Protein AF-A0A812YKU4-F1 (afdb_monomer)

pLDDT: mean 73.48, std 18.68, range [23.58, 95.56]

Mean predicted aligned error: 16.01 Å

Organism: Symbiodinium pilosum (NCBI:txid2952)

Solvent-accessible surface area (backbone atoms only — not comparable to full-atom values): 17571 Å² total; per-residue (Å²): 114,52,77,46,74,59,88,98,38,48,36,28,37,35,60,78,61,94,93,56,56,68,71,60,54,51,52,54,52,50,53,57,43,63,77,76,41,62,75,75,70,59,50,52,75,41,84,40,96,69,83,48,58,39,100,83,72,45,75,30,75,84,71,53,84,78,87,77,89,81,80,89,66,54,78,69,42,44,52,41,24,53,52,39,34,49,45,52,25,60,65,63,72,48,65,66,93,81,54,56,49,77,44,44,40,56,62,70,70,49,46,71,69,45,48,53,51,39,50,55,53,42,36,74,75,34,74,54,39,55,57,63,52,74,68,51,45,70,77,30,38,16,20,52,52,39,17,59,62,46,70,47,95,60,83,60,81,78,86,69,87,74,84,90,68,81,85,75,82,73,50,73,69,54,49,53,52,49,51,56,45,67,79,37,73,87,65,63,89,84,66,80,86,82,87,81,91,83,85,81,91,78,62,64,69,58,51,51,52,50,50,54,49,51,47,53,74,73,41,61,90,78,58,97,49,74,70,59,52,56,49,52,52,51,52,57,46,73,73,31,72,79,63,45,76,41,53,57,81,53,98,90,52,90,47,83,50,74,71,80,82,87,77,84,76,95,74,88,82,84,89,81,90,81,87,134

Foldseek 3Di:
DDWDDDPLAIAAEDEDDPPDDPVRVVVVLQVVCVVPHDPLNDHHYDYDHDFPADPVRHGDPVPDDDDDDDDDDDPQLVVQLVQLLVLLCVLLVHDPVRDDLADFSVSSVDDPVSLVVSLVSCVVPQVLSQPPDSVLCVVQRGSSSVSVVSPDDDDHDDDDDDPLDPDDDDDPVRVVVVVVCVVPPLDCPPPDDDDDDDDDDDDPVVVVVVVVVVCCVPCVSPDPDPVVVVVVVVVNCVSDPVSVVQWDDDPPGGDGHGDDDDDDDDDDDDDDDDDD

Nearest PDB structures (foldseek):
  8a7z-assembly1_A  TM=8.572E-01  e=1.654E-03  Streptomyces virginiae
  4ca3-assembly1_A  TM=8.631E-01  e=3.374E-03  Streptomyces virginiae
  8aig-assembly1_A  TM=7.886E-01  e=2.863E-02  Streptomyces virginiae
  6kfu-assembly1_A  TM=6.345E-01  e=8.849E-02  Bacillus subtilis
  2l22-assembly1_A  TM=3.715E-01  e=4.339E-02  Pseudomonas fluorescens

Structure (mmCIF, N/CA/C/O backbone):
data_AF-A0A812YKU4-F1
#
_entry.id   AF-A0A812YKU4-F1
#
loop_
_atom_site.group_PDB
_atom_site.id
_atom_site.type_symbol
_atom_site.label_atom_id
_atom_site.label_alt_id
_atom_site.label_comp_id
_atom_site.label_asym_id
_atom_site.label_entity_id
_atom_site.label_seq_id
_atom_site.pdbx_PDB_ins_code
_atom_site.Cartn_x
_atom_site.Cartn_y
_atom_site.Cartn_z
_atom_site.occupancy
_atom_site.B_iso_or_equiv
_atom_site.auth_seq_id
_atom_site.auth_comp_id
_atom_site.auth_asym_id
_atom_site.auth_atom_id
_atom_site.pdbx_PDB_model_num
ATOM 1 N N . ALA A 1 1 ? 4.512 6.369 -34.046 1.00 76.62 1 ALA A N 1
ATOM 2 C CA . ALA A 1 1 ? 4.529 5.658 -32.754 1.00 76.62 1 ALA A CA 1
ATOM 3 C C . ALA A 1 1 ? 3.558 4.484 -32.809 1.00 76.62 1 ALA A C 1
ATOM 5 O O . ALA A 1 1 ? 2.562 4.571 -33.522 1.00 76.62 1 ALA A O 1
ATOM 6 N N . VAL A 1 2 ? 3.850 3.396 -32.101 1.00 82.81 2 VAL A N 1
ATOM 7 C CA . VAL A 1 2 ? 2.999 2.201 -31.981 1.00 82.81 2 VAL A CA 1
ATOM 8 C C . VAL A 1 2 ? 2.952 1.820 -30.507 1.00 82.81 2 VAL A C 1
ATOM 10 O O . VAL A 1 2 ? 4.003 1.708 -29.898 1.00 82.81 2 VAL A O 1
ATOM 13 N N . ALA A 1 3 ? 1.766 1.605 -29.940 1.00 82.44 3 ALA A N 1
ATOM 14 C CA . ALA A 1 3 ? 1.626 1.066 -28.587 1.00 82.44 3 ALA A CA 1
ATOM 15 C C . ALA A 1 3 ? 1.235 -0.416 -28.647 1.00 82.44 3 ALA A C 1
ATOM 17 O O . ALA A 1 3 ? 0.386 -0.798 -29.459 1.00 82.44 3 ALA A O 1
ATOM 18 N N . LEU A 1 4 ? 1.857 -1.241 -27.809 1.00 83.38 4 LEU A N 1
ATOM 19 C CA . LEU A 1 4 ? 1.562 -2.662 -27.655 1.00 83.38 4 LEU A CA 1
ATOM 20 C C . LEU A 1 4 ? 1.415 -3.013 -26.181 1.00 83.38 4 LEU A C 1
ATOM 22 O O . LEU A 1 4 ? 2.068 -2.424 -25.327 1.00 83.38 4 LEU A O 1
ATOM 26 N N . VAL A 1 5 ? 0.575 -4.004 -25.903 1.00 79.81 5 VAL A N 1
ATOM 27 C CA . VAL A 1 5 ? 0.465 -4.598 -24.572 1.00 79.81 5 VAL A CA 1
ATOM 28 C C . VAL A 1 5 ? 1.321 -5.861 -24.542 1.00 79.81 5 VAL A C 1
ATOM 30 O O . VAL A 1 5 ? 1.177 -6.721 -25.414 1.00 79.81 5 VAL A O 1
ATOM 33 N N . HIS A 1 6 ? 2.221 -5.960 -23.566 1.00 73.56 6 HIS A N 1
ATOM 34 C CA . HIS A 1 6 ? 3.053 -7.138 -23.329 1.00 73.56 6 HIS A CA 1
ATOM 35 C C . HIS A 1 6 ? 2.885 -7.584 -21.872 1.00 73.56 6 HIS A C 1
ATOM 37 O O . HIS A 1 6 ? 3.386 -6.932 -20.954 1.00 73.56 6 HIS A O 1
ATOM 43 N N . GLY A 1 7 ? 2.128 -8.665 -21.650 1.00 73.38 7 GLY A N 1
ATOM 44 C CA . GLY A 1 7 ? 1.639 -9.017 -20.312 1.00 73.38 7 GLY A CA 1
ATOM 45 C C . GLY A 1 7 ? 0.756 -7.898 -19.748 1.00 73.38 7 GLY A C 1
ATOM 46 O O . GLY A 1 7 ? -0.139 -7.421 -20.439 1.00 73.38 7 GLY A O 1
ATOM 47 N N . ASP A 1 8 ? 1.072 -7.424 -18.542 1.00 69.25 8 ASP A N 1
ATOM 48 C CA . ASP A 1 8 ? 0.362 -6.320 -17.871 1.00 69.25 8 ASP A CA 1
ATOM 49 C C . ASP A 1 8 ? 1.012 -4.944 -18.125 1.00 69.25 8 ASP A C 1
ATOM 51 O O . ASP A 1 8 ? 0.828 -4.002 -17.354 1.00 69.25 8 ASP A O 1
ATOM 55 N N . ARG A 1 9 ? 1.830 -4.817 -19.178 1.00 72.81 9 ARG A N 1
ATOM 56 C CA . ARG A 1 9 ? 2.591 -3.595 -19.478 1.00 72.81 9 ARG A CA 1
ATOM 57 C C . ARG A 1 9 ? 2.136 -2.977 -20.785 1.00 72.81 9 ARG A C 1
ATOM 59 O O . ARG A 1 9 ? 1.953 -3.680 -21.777 1.00 72.81 9 ARG A O 1
ATOM 66 N N . LEU A 1 10 ? 2.034 -1.653 -20.799 1.00 82.81 10 LEU A N 1
ATOM 67 C CA . LEU A 1 10 ? 1.852 -0.875 -22.016 1.00 82.81 10 LEU A CA 1
ATOM 68 C C . LEU A 1 10 ? 3.225 -0.394 -22.496 1.00 82.81 10 LEU A C 1
ATOM 70 O O . LEU A 1 10 ? 3.894 0.345 -21.786 1.00 82.81 10 LEU A O 1
ATOM 74 N N . ILE A 1 11 ? 3.645 -0.804 -23.690 1.00 86.19 11 ILE A N 1
ATOM 75 C CA . ILE A 1 11 ? 4.923 -0.414 -24.296 1.00 86.19 11 ILE A CA 1
ATOM 76 C C . ILE A 1 11 ? 4.640 0.507 -25.478 1.00 86.19 11 ILE A C 1
ATOM 78 O O . ILE A 1 11 ? 3.885 0.161 -26.389 1.00 86.19 11 ILE A O 1
ATOM 82 N N . GLY A 1 12 ? 5.239 1.693 -25.463 1.00 88.56 12 GLY A N 1
ATOM 83 C CA . GLY A 1 12 ? 5.088 2.732 -26.470 1.00 88.56 12 GLY A CA 1
ATOM 84 C C . GLY A 1 12 ? 6.351 2.854 -27.307 1.00 88.56 12 GLY A C 1
ATOM 85 O O . GLY A 1 12 ? 7.343 3.429 -26.880 1.00 88.56 12 GLY A O 1
ATOM 86 N N . TYR A 1 13 ? 6.305 2.357 -28.533 1.00 88.31 13 TYR A N 1
ATOM 87 C CA . TYR A 1 13 ? 7.394 2.492 -29.487 1.00 88.31 13 TYR A CA 1
ATOM 88 C C . TYR A 1 13 ? 7.301 3.836 -30.203 1.00 88.31 13 TYR A C 1
ATOM 90 O O . TYR A 1 13 ? 6.237 4.210 -30.718 1.00 88.31 13 TYR A O 1
ATOM 98 N N . PHE A 1 14 ? 8.417 4.546 -30.310 1.00 88.81 14 PHE A N 1
ATOM 99 C CA . PHE A 1 14 ? 8.506 5.801 -31.053 1.00 88.81 14 PHE A CA 1
ATOM 100 C C . PHE A 1 14 ? 9.808 5.870 -31.858 1.00 88.81 14 PHE A C 1
ATOM 102 O O . PHE A 1 14 ? 10.748 5.131 -31.598 1.00 88.81 14 PHE A O 1
ATOM 109 N N . SER A 1 15 ? 9.843 6.746 -32.858 1.00 87.44 15 SER A N 1
ATOM 110 C CA . SER A 1 15 ? 11.030 7.044 -33.664 1.00 87.44 15 SER A CA 1
ATOM 111 C C . SER A 1 15 ? 11.202 8.556 -33.716 1.00 87.44 15 SER A C 1
ATOM 113 O O . SER A 1 15 ? 10.196 9.275 -33.721 1.00 87.44 15 SER A O 1
ATOM 115 N N . THR A 1 16 ? 12.435 9.044 -33.780 1.00 84.56 16 THR A N 1
ATOM 116 C CA . THR A 1 16 ? 12.705 10.478 -33.929 1.00 84.56 16 THR A CA 1
ATOM 117 C C . THR A 1 16 ? 12.534 10.943 -35.376 1.00 84.56 16 THR A C 1
ATOM 119 O O . THR A 1 16 ? 12.668 10.173 -36.330 1.00 84.56 16 THR A O 1
ATOM 122 N N . LEU A 1 17 ? 12.182 12.219 -35.545 1.00 77.81 17 LEU A N 1
ATOM 123 C CA . LEU A 1 17 ? 12.345 12.916 -36.822 1.00 77.81 17 LEU A CA 1
ATOM 124 C C . LEU A 1 17 ? 13.809 13.372 -36.933 1.00 77.81 17 LEU A C 1
ATOM 126 O O . LEU A 1 17 ? 14.466 13.579 -35.912 1.00 77.81 17 LEU A O 1
ATOM 130 N N . GLN A 1 18 ? 14.328 13.514 -38.156 1.00 71.50 18 GLN A N 1
ATOM 131 C CA . GLN A 1 18 ? 15.721 13.922 -38.372 1.00 71.50 18 GLN A CA 1
ATOM 132 C C . GLN A 1 18 ? 16.043 15.231 -37.632 1.00 71.50 18 GLN A C 1
ATOM 134 O O . GLN A 1 18 ? 15.314 16.212 -37.766 1.00 71.50 18 GLN A O 1
ATOM 139 N N . GLY A 1 19 ? 17.146 15.232 -36.875 1.00 68.00 19 GLY A N 1
ATOM 140 C CA . GLY A 1 19 ? 17.646 16.401 -36.145 1.00 68.00 19 GLY A CA 1
ATOM 141 C C . GLY A 1 19 ? 17.193 16.524 -34.686 1.00 68.00 19 GLY A C 1
ATOM 142 O O . GLY A 1 19 ? 17.590 17.486 -34.039 1.00 68.00 19 GLY A O 1
ATOM 143 N N . VAL A 1 20 ? 16.401 15.582 -34.157 1.00 75.06 20 VAL A N 1
ATOM 144 C CA . VAL A 1 20 ? 16.023 15.551 -32.731 1.00 75.06 20 VAL A CA 1
ATOM 145 C C . VAL A 1 20 ? 16.847 14.500 -31.990 1.00 75.06 20 VAL A C 1
ATOM 147 O O . VAL A 1 20 ? 16.828 13.322 -32.357 1.00 75.06 20 VAL A O 1
ATOM 150 N N . GLU A 1 21 ? 17.536 14.929 -30.934 1.00 79.25 21 GLU A N 1
ATOM 151 C CA . GLU A 1 21 ? 18.259 14.052 -30.010 1.00 79.25 21 GLU A CA 1
ATOM 152 C C . GLU A 1 21 ? 17.294 13.112 -29.269 1.00 79.25 21 GLU A C 1
ATOM 154 O O . GLU A 1 21 ? 16.181 13.490 -28.893 1.00 79.25 21 GLU A O 1
ATOM 159 N N . GLU A 1 22 ? 17.724 11.871 -29.025 1.00 75.81 22 GLU A N 1
ATOM 160 C CA . GLU A 1 22 ? 16.873 10.832 -28.427 1.00 75.81 22 GLU A CA 1
ATOM 161 C C . GLU A 1 22 ? 16.308 11.258 -27.062 1.00 75.81 22 GLU A C 1
ATOM 163 O O . GLU A 1 22 ? 15.115 11.087 -26.804 1.00 75.81 22 GLU A O 1
ATOM 168 N N . GLY A 1 23 ? 17.137 11.882 -26.218 1.00 74.50 23 GLY A N 1
ATOM 169 C CA . GLY A 1 23 ? 16.728 12.339 -24.888 1.00 74.50 23 GLY A CA 1
ATOM 170 C C . GLY A 1 23 ? 15.621 13.398 -24.919 1.00 74.50 23 GLY A C 1
ATOM 171 O O . GLY A 1 23 ? 14.685 13.340 -24.120 1.00 74.50 23 GLY A O 1
ATOM 172 N N . GLU A 1 24 ? 15.676 14.328 -25.876 1.00 80.25 24 GLU A N 1
ATOM 173 C CA . GLU A 1 24 ? 14.660 15.373 -26.025 1.00 80.25 24 GLU A CA 1
ATOM 174 C C . GLU A 1 24 ? 13.330 14.786 -26.520 1.00 80.25 24 GLU A C 1
ATOM 176 O O . GLU A 1 24 ? 12.257 15.118 -26.010 1.00 80.25 24 GLU A O 1
ATOM 181 N N . ALA A 1 25 ? 13.391 13.844 -27.464 1.00 82.44 25 ALA A N 1
ATOM 182 C CA . ALA A 1 25 ? 12.205 13.167 -27.973 1.00 82.44 25 ALA A CA 1
ATOM 183 C C . ALA A 1 25 ? 11.485 12.340 -26.895 1.00 82.44 25 ALA A C 1
ATOM 185 O O . ALA A 1 25 ? 10.250 12.349 -26.844 1.00 82.44 25 ALA A O 1
ATOM 186 N N . VAL A 1 26 ? 12.232 11.653 -26.020 1.00 81.62 26 VAL A N 1
ATOM 187 C CA . VAL A 1 26 ? 11.662 10.914 -24.880 1.00 81.62 26 VAL A CA 1
ATOM 188 C C . VAL A 1 26 ? 10.923 11.866 -23.944 1.00 81.62 26 VAL A C 1
ATOM 190 O O . VAL A 1 26 ? 9.753 11.625 -23.640 1.00 81.62 26 VAL A O 1
ATOM 193 N N . ALA A 1 27 ? 11.566 12.963 -23.530 1.00 80.06 27 ALA A N 1
ATOM 194 C CA . ALA A 1 27 ? 10.968 13.940 -22.622 1.00 80.06 27 ALA A CA 1
ATOM 195 C C . ALA A 1 27 ? 9.660 14.514 -23.193 1.00 80.06 27 ALA A C 1
ATOM 197 O O . ALA A 1 27 ? 8.623 14.491 -22.528 1.00 80.06 27 ALA A O 1
ATOM 198 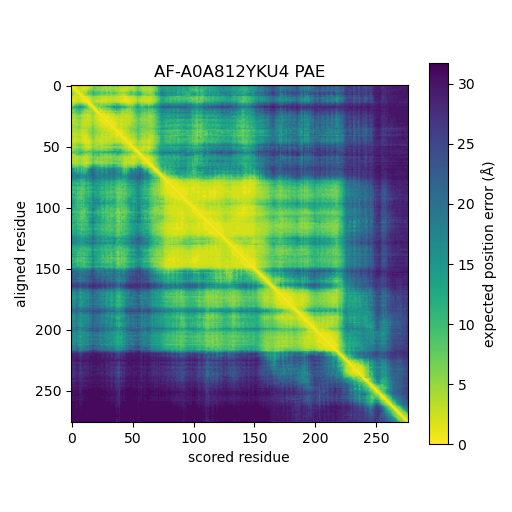N N . GLN A 1 28 ? 9.662 14.905 -24.472 1.00 84.69 28 GLN A N 1
ATOM 199 C CA . GLN A 1 28 ? 8.460 15.397 -25.149 1.00 84.69 28 GLN A CA 1
ATOM 200 C C . GLN A 1 28 ? 7.337 14.346 -25.230 1.00 84.69 28 GLN A C 1
ATOM 202 O O . GLN A 1 28 ? 6.156 14.692 -25.115 1.00 84.69 28 GLN A O 1
ATOM 207 N N . CYS A 1 29 ? 7.667 13.067 -25.451 1.00 84.88 29 CYS A N 1
ATOM 208 C CA . CYS A 1 29 ? 6.675 11.989 -25.462 1.00 84.88 29 CYS A CA 1
ATOM 209 C C . CYS A 1 29 ? 6.058 11.779 -24.076 1.00 84.88 29 CYS A C 1
ATOM 211 O O . CYS A 1 29 ? 4.837 11.621 -23.976 1.00 84.88 29 CYS A O 1
ATOM 213 N N . ILE A 1 30 ? 6.877 11.810 -23.021 1.00 82.94 30 ILE A N 1
ATOM 214 C CA . ILE A 1 30 ? 6.414 11.712 -21.634 1.00 82.94 30 ILE A CA 1
ATOM 215 C C . ILE A 1 30 ? 5.462 12.868 -21.334 1.00 82.94 30 ILE A C 1
ATOM 217 O O . ILE A 1 30 ? 4.316 12.618 -20.967 1.00 82.94 30 ILE A O 1
ATOM 221 N N . ASP A 1 31 ? 5.870 14.112 -21.574 1.00 84.38 31 ASP A N 1
ATOM 222 C CA . ASP A 1 31 ? 5.051 15.286 -21.259 1.00 84.38 31 ASP A CA 1
ATOM 223 C C . ASP A 1 31 ? 3.702 15.267 -21.983 1.00 84.38 31 ASP A C 1
ATOM 225 O O . ASP A 1 31 ? 2.649 15.454 -21.368 1.00 84.38 31 ASP A O 1
ATOM 229 N N . LYS A 1 32 ? 3.698 14.945 -23.283 1.00 87.19 32 LYS A N 1
ATOM 230 C CA . LYS A 1 32 ? 2.455 14.838 -24.064 1.00 87.19 32 LYS A CA 1
ATOM 231 C C . LYS A 1 32 ? 1.540 13.719 -23.571 1.00 87.19 32 LYS A C 1
ATOM 233 O O . LYS A 1 32 ? 0.320 13.877 -23.639 1.00 87.19 32 LYS A O 1
ATOM 238 N N . THR A 1 33 ? 2.110 12.608 -23.107 1.00 86.44 33 THR A N 1
ATOM 239 C CA . THR A 1 33 ? 1.358 1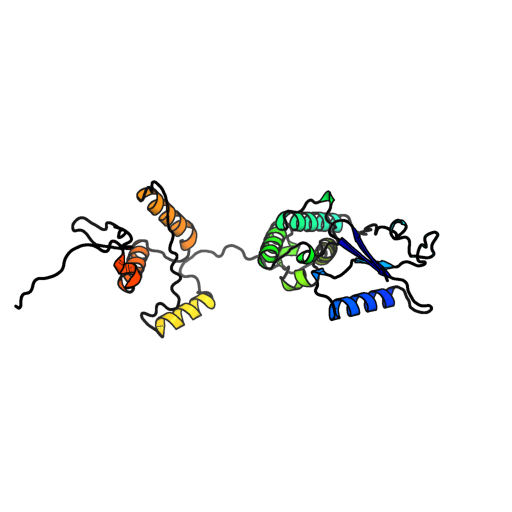1.489 -22.524 1.00 86.44 33 THR A CA 1
ATOM 240 C C . THR A 1 33 ? 0.740 11.922 -21.198 1.00 86.44 33 THR A C 1
ATOM 242 O O . THR A 1 33 ? -0.467 11.784 -21.018 1.00 86.44 33 THR A O 1
ATOM 245 N N . ARG A 1 34 ? 1.528 12.537 -20.309 1.00 85.31 34 ARG A N 1
ATOM 246 C CA . ARG A 1 34 ? 1.079 12.996 -18.986 1.00 85.31 34 ARG A CA 1
ATOM 247 C C . ARG A 1 34 ? -0.037 14.038 -19.054 1.00 85.31 34 ARG A C 1
ATOM 249 O O . ARG A 1 34 ? -0.933 14.018 -18.221 1.00 85.31 34 ARG A O 1
ATOM 256 N N . GLN A 1 35 ? -0.010 14.917 -20.055 1.00 88.25 35 GLN A N 1
ATOM 257 C CA . GLN A 1 35 ? -1.030 15.957 -20.241 1.00 88.25 35 GLN A CA 1
ATOM 258 C C . GLN A 1 35 ? -2.381 15.429 -20.740 1.00 88.25 35 GLN A C 1
ATOM 260 O O . GLN A 1 35 ? -3.399 16.092 -20.559 1.00 88.25 35 GLN A O 1
ATOM 265 N N . ARG A 1 36 ? -2.402 14.282 -21.429 1.00 88.50 36 ARG A N 1
ATOM 266 C CA . ARG A 1 36 ? -3.594 13.798 -22.149 1.00 88.50 36 ARG A CA 1
ATOM 267 C C . ARG A 1 36 ? -4.146 12.488 -21.622 1.00 88.50 36 ARG A C 1
ATOM 269 O O . ARG A 1 36 ? -5.300 12.174 -21.903 1.00 88.50 36 ARG A O 1
ATOM 276 N N . LEU A 1 37 ? -3.325 11.711 -20.926 1.00 85.94 37 LEU A N 1
ATOM 277 C CA . LEU A 1 37 ? -3.662 10.360 -20.521 1.00 85.94 37 LEU A CA 1
ATOM 278 C C . LEU A 1 37 ? -3.565 10.211 -19.003 1.00 85.94 37 LEU A C 1
ATOM 280 O O . LEU A 1 37 ? -2.601 10.686 -18.392 1.00 85.94 37 LEU A O 1
ATOM 284 N N . PRO A 1 38 ? -4.533 9.513 -18.385 1.00 81.62 38 PRO A N 1
ATOM 285 C CA . PRO A 1 38 ? -4.428 9.148 -16.985 1.00 81.62 38 PRO A CA 1
ATOM 286 C C . PRO A 1 38 ? -3.233 8.211 -16.773 1.00 81.62 38 PRO A C 1
ATOM 288 O O . PRO A 1 38 ? -2.821 7.488 -17.680 1.00 81.62 38 PRO A O 1
ATOM 291 N N . ARG A 1 39 ? -2.695 8.206 -15.552 1.00 78.19 39 ARG A N 1
ATOM 292 C CA . ARG A 1 39 ? -1.444 7.515 -15.194 1.00 78.19 39 ARG A CA 1
ATOM 293 C C . ARG A 1 39 ? -1.395 6.042 -15.604 1.00 78.19 39 ARG A C 1
ATOM 295 O O . ARG A 1 39 ? -0.386 5.591 -16.125 1.00 78.19 39 ARG A O 1
ATOM 302 N N . TYR A 1 40 ? -2.504 5.320 -15.455 1.00 75.62 40 TYR A N 1
ATOM 303 C CA . TYR A 1 40 ? -2.593 3.901 -15.820 1.00 75.62 40 TYR A CA 1
ATOM 304 C C . TYR A 1 40 ? -2.478 3.629 -17.334 1.00 75.62 40 TYR A C 1
ATOM 306 O O . TYR A 1 40 ? -2.377 2.478 -17.746 1.00 75.62 40 TYR A O 1
ATOM 314 N N . MET A 1 41 ? -2.521 4.669 -18.173 1.00 81.31 41 MET A N 1
ATOM 315 C CA . MET A 1 41 ? -2.315 4.593 -19.622 1.00 81.31 41 MET A CA 1
ATOM 316 C C . MET A 1 41 ? -0.916 5.061 -20.045 1.00 81.31 41 MET A C 1
ATOM 318 O O . MET A 1 41 ? -0.669 5.219 -21.241 1.00 81.31 41 MET A O 1
ATOM 322 N N . TRP A 1 42 ? -0.005 5.341 -19.108 1.00 84.62 42 TRP A N 1
ATOM 323 C CA . TRP A 1 42 ? 1.347 5.773 -19.453 1.00 84.62 42 TRP A CA 1
ATOM 324 C C . TRP A 1 42 ? 2.176 4.576 -19.934 1.00 84.62 42 TRP A C 1
ATOM 326 O O . TRP A 1 42 ? 2.318 3.601 -19.194 1.00 84.62 42 TRP A O 1
ATOM 336 N N . PRO A 1 43 ? 2.713 4.613 -21.168 1.00 83.56 43 PRO A N 1
ATOM 337 C CA . PRO A 1 43 ? 3.516 3.521 -21.683 1.00 83.56 43 PRO A CA 1
ATOM 338 C C . PRO A 1 43 ? 4.974 3.605 -21.215 1.00 83.56 43 PRO A C 1
ATOM 340 O O . PRO A 1 43 ? 5.532 4.691 -21.061 1.00 83.56 43 PRO A O 1
ATOM 343 N N . GLU A 1 44 ? 5.627 2.451 -21.114 1.00 79.06 44 GLU A N 1
ATOM 344 C CA . GLU A 1 44 ? 7.085 2.346 -21.122 1.00 79.06 44 GLU A CA 1
ATOM 345 C C . GLU A 1 44 ? 7.586 2.661 -22.539 1.00 79.06 44 GLU A C 1
ATOM 347 O O . GLU A 1 44 ? 7.217 1.985 -23.503 1.00 79.06 44 GLU A O 1
ATOM 352 N N . LEU A 1 45 ? 8.360 3.736 -22.693 1.00 84.00 45 LEU A N 1
ATOM 353 C CA . LEU A 1 45 ? 8.762 4.232 -24.007 1.00 84.00 45 LEU A CA 1
ATOM 354 C C . LEU A 1 45 ? 10.024 3.531 -24.513 1.00 84.00 45 LEU A C 1
ATOM 356 O O . LEU A 1 45 ? 11.043 3.503 -23.830 1.00 84.00 45 LEU A O 1
ATOM 360 N N . VAL A 1 46 ? 9.969 3.027 -25.746 1.00 84.06 46 VAL A N 1
ATOM 361 C CA . VAL A 1 46 ? 11.100 2.389 -26.428 1.00 84.06 46 VAL A CA 1
ATOM 362 C C . VAL A 1 46 ? 11.394 3.135 -27.723 1.00 84.06 46 VAL A C 1
ATOM 364 O O . VAL A 1 46 ? 10.537 3.234 -28.608 1.00 84.06 46 VAL A O 1
ATOM 367 N N . HIS A 1 47 ? 12.617 3.651 -27.844 1.00 85.94 47 HIS A N 1
ATOM 368 C CA . HIS A 1 47 ? 13.078 4.272 -29.077 1.00 85.94 47 HIS A CA 1
ATOM 369 C C . HIS A 1 47 ? 13.423 3.201 -30.119 1.00 85.94 47 HIS A C 1
ATOM 371 O O . HIS A 1 47 ? 14.145 2.242 -29.847 1.00 85.94 47 HIS A O 1
ATOM 377 N N . VAL A 1 48 ? 12.904 3.368 -31.332 1.00 86.56 48 VAL A N 1
ATOM 378 C CA . VAL A 1 48 ? 13.158 2.497 -32.475 1.00 86.56 48 VAL A CA 1
ATOM 379 C C . VAL A 1 48 ? 13.767 3.338 -33.591 1.00 86.56 48 VAL A C 1
ATOM 381 O O . VAL A 1 48 ? 13.107 4.227 -34.129 1.00 86.56 48 VAL A O 1
ATOM 384 N N . LYS A 1 49 ? 15.016 3.024 -33.963 1.00 81.56 49 LYS A N 1
ATOM 385 C CA . LYS A 1 49 ? 15.739 3.718 -35.044 1.00 81.56 49 LYS A CA 1
ATOM 386 C C . LYS A 1 49 ? 15.045 3.550 -36.396 1.00 81.56 49 LYS A C 1
ATOM 388 O O . LYS A 1 49 ? 14.865 4.518 -37.124 1.00 81.56 49 LYS A O 1
ATOM 393 N N . GLU A 1 50 ? 14.611 2.330 -36.706 1.00 83.25 50 GLU A N 1
ATOM 394 C CA . GLU A 1 50 ? 13.901 2.011 -37.944 1.00 83.25 50 GLU A CA 1
ATOM 395 C C . GLU A 1 50 ? 12.725 1.078 -37.673 1.00 83.25 50 GLU A C 1
ATOM 397 O O . GLU A 1 50 ? 12.855 0.060 -36.994 1.00 83.25 50 GLU A O 1
ATOM 402 N N . TRP A 1 51 ? 11.558 1.415 -38.223 1.00 86.69 51 TRP A N 1
ATOM 403 C CA . TRP A 1 51 ? 10.363 0.596 -38.060 1.00 86.69 51 TRP A CA 1
ATOM 404 C C . TRP A 1 51 ? 10.505 -0.718 -38.831 1.00 86.69 51 TRP A C 1
ATOM 406 O O . TRP A 1 51 ? 10.577 -0.665 -40.063 1.00 86.69 51 TRP A O 1
ATOM 416 N N . PRO A 1 52 ? 10.460 -1.890 -38.168 1.00 85.56 52 PRO A N 1
ATOM 417 C CA . PRO A 1 52 ? 10.425 -3.154 -38.882 1.00 85.56 52 PRO A CA 1
ATOM 418 C C . PRO A 1 52 ? 9.139 -3.203 -39.707 1.00 85.56 52 PRO A C 1
ATOM 420 O O . PRO A 1 52 ? 8.049 -2.924 -39.202 1.00 85.56 52 PRO A O 1
ATOM 423 N N . ARG A 1 53 ? 9.255 -3.510 -40.999 1.00 86.44 53 ARG A N 1
ATOM 424 C CA . ARG A 1 53 ? 8.118 -3.578 -41.924 1.00 86.44 53 ARG A CA 1
ATOM 425 C C . ARG A 1 53 ? 7.923 -5.011 -42.394 1.00 86.44 53 ARG A C 1
ATOM 427 O O . ARG A 1 53 ? 8.868 -5.661 -42.826 1.00 86.44 53 ARG A O 1
ATOM 434 N N . GLY A 1 54 ? 6.684 -5.486 -42.348 1.00 82.56 54 GLY A N 1
ATOM 435 C CA . GLY A 1 54 ? 6.308 -6.766 -42.941 1.00 82.56 54 GLY A CA 1
ATOM 436 C C . GLY A 1 54 ? 6.237 -6.684 -44.470 1.00 82.56 54 GLY A C 1
ATOM 437 O O . GLY A 1 54 ? 6.285 -5.601 -45.055 1.00 82.56 54 GLY A O 1
ATOM 438 N N . ARG A 1 55 ? 6.020 -7.829 -45.133 1.00 78.56 55 ARG A N 1
ATOM 439 C CA . ARG A 1 55 ? 5.905 -7.940 -46.609 1.00 78.56 55 ARG A CA 1
ATOM 440 C C . ARG A 1 55 ? 4.867 -7.005 -47.245 1.00 78.56 55 ARG A C 1
ATOM 442 O O . ARG A 1 55 ? 4.966 -6.712 -48.427 1.00 78.56 55 ARG A O 1
ATOM 449 N N . THR A 1 56 ? 3.884 -6.532 -46.480 1.00 80.94 56 THR A N 1
ATOM 450 C CA . THR A 1 56 ? 2.839 -5.605 -46.946 1.00 80.94 56 THR A CA 1
ATOM 451 C C . THR A 1 56 ? 3.167 -4.128 -46.683 1.00 80.94 56 THR A C 1
ATOM 453 O O . THR A 1 56 ? 2.281 -3.286 -46.792 1.00 80.94 56 THR A O 1
ATOM 456 N N . GLY A 1 57 ? 4.378 -3.802 -46.220 1.00 78.38 57 GLY A N 1
ATOM 457 C CA . GLY A 1 57 ? 4.793 -2.437 -45.870 1.00 78.38 57 GLY A CA 1
ATOM 458 C C . GLY A 1 57 ? 4.222 -1.889 -44.552 1.00 78.38 57 GLY A C 1
ATOM 459 O O . GLY A 1 57 ? 4.576 -0.782 -44.152 1.00 78.38 57 GLY A O 1
ATOM 460 N N . LYS A 1 58 ? 3.369 -2.651 -43.850 1.00 84.69 58 LYS A N 1
ATOM 461 C CA . LYS A 1 58 ? 2.874 -2.312 -42.502 1.00 84.69 58 LYS A CA 1
ATOM 462 C C . LYS A 1 58 ? 3.941 -2.622 -41.450 1.00 84.69 58 LYS A C 1
ATOM 464 O O . LYS A 1 58 ? 4.762 -3.510 -41.665 1.00 84.69 58 LYS A O 1
ATOM 469 N N . VAL A 1 59 ? 3.898 -1.930 -40.308 1.00 84.75 59 VAL A N 1
ATOM 470 C CA . VAL A 1 59 ? 4.810 -2.195 -39.181 1.00 84.75 59 VAL A CA 1
ATOM 471 C C . VAL A 1 59 ? 4.631 -3.633 -38.691 1.00 84.75 59 VAL A C 1
ATOM 473 O O . VAL A 1 59 ? 3.519 -4.036 -38.338 1.00 84.75 59 VAL A O 1
ATOM 476 N N . ASP A 1 60 ? 5.721 -4.394 -38.664 1.00 86.44 60 ASP A N 1
ATOM 477 C CA . ASP A 1 60 ? 5.753 -5.737 -38.100 1.00 86.44 60 ASP A CA 1
ATOM 478 C C . ASP A 1 60 ? 5.881 -5.654 -36.577 1.00 86.44 60 ASP A C 1
ATOM 480 O O . ASP A 1 60 ? 6.958 -5.465 -36.016 1.00 86.44 60 ASP A O 1
ATOM 484 N N . ARG A 1 61 ? 4.739 -5.801 -35.902 1.00 84.88 61 ARG A N 1
ATOM 485 C CA . ARG A 1 61 ? 4.638 -5.749 -34.440 1.00 84.88 61 ARG A CA 1
ATOM 486 C C . ARG A 1 61 ? 5.391 -6.877 -33.737 1.00 84.88 61 ARG A C 1
ATOM 488 O O . ARG A 1 61 ? 5.739 -6.706 -32.577 1.00 84.88 61 ARG A O 1
ATOM 495 N N . LYS A 1 62 ? 5.618 -8.016 -34.402 1.00 81.75 62 LYS A N 1
ATOM 496 C CA . LYS A 1 62 ? 6.322 -9.164 -33.808 1.00 81.75 62 LYS A CA 1
ATOM 497 C C . LYS A 1 62 ? 7.837 -8.989 -33.841 1.00 81.75 62 LYS A C 1
ATOM 499 O O . LYS A 1 62 ? 8.525 -9.572 -33.016 1.00 81.75 62 LYS A O 1
ATOM 504 N N . ALA A 1 63 ? 8.333 -8.192 -34.783 1.00 83.56 63 ALA A N 1
ATOM 505 C CA . ALA A 1 63 ? 9.748 -7.871 -34.928 1.00 83.56 63 ALA A CA 1
ATOM 506 C C . ALA A 1 63 ? 10.177 -6.646 -34.098 1.00 83.56 63 ALA A C 1
ATOM 508 O O . ALA A 1 63 ? 11.334 -6.234 -34.171 1.00 83.56 63 ALA A O 1
ATOM 509 N N . LEU A 1 64 ? 9.261 -6.037 -33.333 1.00 84.19 64 LEU A N 1
ATOM 510 C CA . LEU A 1 64 ? 9.609 -4.938 -32.438 1.00 84.19 64 LEU A CA 1
ATOM 511 C C . LEU A 1 64 ? 10.431 -5.458 -31.249 1.00 84.19 64 LEU A C 1
ATOM 513 O O . LEU A 1 64 ? 10.105 -6.513 -30.699 1.00 84.19 64 LEU A O 1
ATOM 517 N N . PRO A 1 65 ? 11.481 -4.727 -30.837 1.00 81.25 65 PRO A N 1
ATOM 518 C CA . PRO A 1 65 ? 12.321 -5.139 -29.724 1.00 81.25 65 PRO A CA 1
ATOM 519 C C . PRO A 1 65 ? 11.505 -5.195 -28.431 1.00 81.25 65 PRO A C 1
ATOM 521 O O . PRO A 1 65 ? 10.691 -4.314 -28.150 1.00 81.25 65 PRO A O 1
ATOM 524 N N . VAL A 1 66 ? 11.731 -6.227 -27.625 1.00 71.06 66 VAL A N 1
ATOM 525 C CA . VAL A 1 66 ? 11.195 -6.287 -26.262 1.00 71.06 66 VAL A CA 1
ATOM 526 C C . VAL A 1 66 ? 12.174 -5.529 -25.358 1.00 71.06 66 VAL A C 1
ATOM 528 O O . VAL A 1 66 ? 13.374 -5.791 -25.451 1.00 71.06 66 VAL A O 1
ATOM 531 N N . PRO A 1 67 ? 11.719 -4.573 -24.528 1.00 67.19 67 PRO A N 1
ATOM 532 C CA . PRO A 1 67 ? 12.609 -3.835 -23.641 1.00 67.19 67 PRO A CA 1
ATOM 533 C C . PRO A 1 67 ? 13.291 -4.786 -22.652 1.00 67.19 67 PRO A C 1
ATOM 535 O O . PRO A 1 67 ? 12.638 -5.438 -21.836 1.00 67.19 67 PRO A O 1
ATOM 538 N N . THR A 1 68 ? 14.620 -4.858 -22.729 1.00 62.47 68 THR A N 1
ATOM 539 C CA . THR A 1 68 ? 15.449 -5.524 -21.723 1.00 62.47 68 THR A CA 1
ATOM 540 C C . THR A 1 68 ? 15.746 -4.521 -20.619 1.00 62.47 68 THR A C 1
ATOM 542 O O . THR A 1 68 ? 16.322 -3.463 -20.870 1.00 62.47 68 THR A O 1
ATOM 545 N N . ILE A 1 69 ? 15.356 -4.841 -19.388 1.00 59.25 69 ILE A N 1
ATOM 546 C CA . ILE A 1 69 ? 15.603 -3.968 -18.242 1.00 59.25 69 ILE A CA 1
ATOM 547 C C . ILE A 1 69 ? 17.064 -4.146 -17.823 1.00 59.25 69 ILE A C 1
ATOM 549 O O . ILE A 1 69 ? 17.412 -5.127 -17.170 1.00 59.25 69 ILE A O 1
ATOM 553 N N . CYS A 1 70 ? 17.923 -3.197 -18.182 1.00 54.47 70 CYS A N 1
ATOM 554 C CA . CYS A 1 70 ? 19.258 -3.090 -17.604 1.00 54.47 70 CYS A CA 1
ATOM 555 C C . CYS A 1 70 ? 19.205 -2.125 -16.417 1.00 54.47 70 CYS A C 1
ATOM 557 O O . CYS A 1 70 ? 19.132 -0.912 -16.602 1.00 54.47 70 CYS A O 1
ATOM 559 N N . VAL A 1 71 ? 19.244 -2.659 -15.195 1.00 58.84 71 VAL A N 1
ATOM 560 C CA . VAL A 1 71 ? 19.511 -1.846 -14.003 1.00 58.84 71 VAL A CA 1
ATOM 561 C C . VAL A 1 71 ? 21.007 -1.915 -13.720 1.00 58.84 71 VAL A C 1
ATOM 563 O O . VAL A 1 71 ? 21.534 -2.987 -13.443 1.00 58.84 71 VAL A O 1
ATOM 566 N N . GLN A 1 72 ? 21.696 -0.780 -13.831 1.00 58.88 72 GLN A N 1
ATOM 567 C CA . GLN A 1 72 ? 23.060 -0.632 -13.324 1.00 58.88 72 GLN A CA 1
ATOM 568 C C . GLN A 1 72 ? 22.938 -0.244 -11.850 1.00 58.88 72 GLN A C 1
ATOM 570 O O . GLN A 1 72 ? 22.444 0.840 -11.549 1.00 58.88 72 GLN A O 1
ATOM 575 N N . ALA A 1 73 ? 23.308 -1.147 -10.949 1.00 60.59 73 ALA A N 1
ATOM 576 C CA . ALA A 1 73 ? 23.220 -0.942 -9.508 1.00 60.59 73 ALA A CA 1
ATOM 577 C C . ALA A 1 73 ? 24.491 -1.469 -8.837 1.00 60.59 73 ALA A C 1
ATOM 579 O O . ALA A 1 73 ? 25.063 -2.465 -9.283 1.00 60.59 73 ALA A O 1
ATOM 580 N N . THR A 1 74 ? 24.933 -0.792 -7.780 1.00 67.25 74 THR A N 1
ATOM 581 C CA . THR A 1 74 ? 25.946 -1.325 -6.859 1.00 67.25 74 THR A CA 1
ATOM 582 C C . THR A 1 74 ? 25.358 -2.450 -6.001 1.00 67.25 74 THR A C 1
ATOM 584 O O . THR A 1 74 ? 24.139 -2.580 -5.903 1.00 67.25 74 THR A O 1
ATOM 587 N N . ASP A 1 75 ? 26.199 -3.245 -5.336 1.00 69.44 75 ASP A N 1
ATOM 588 C CA . ASP A 1 75 ? 25.739 -4.373 -4.506 1.00 69.44 75 ASP A CA 1
ATOM 589 C C . ASP A 1 75 ? 24.742 -3.952 -3.407 1.00 69.44 75 ASP A C 1
ATOM 591 O O . ASP A 1 75 ? 23.762 -4.653 -3.157 1.00 69.44 75 ASP A O 1
ATOM 595 N N . LEU A 1 76 ? 24.937 -2.775 -2.798 1.00 63.03 76 LEU A N 1
ATOM 596 C CA . LEU A 1 76 ? 23.999 -2.207 -1.818 1.00 63.03 76 LEU A CA 1
ATOM 597 C C . LEU A 1 76 ? 22.678 -1.776 -2.475 1.00 63.03 76 LEU A C 1
ATOM 599 O O . LEU A 1 76 ? 21.605 -2.130 -1.996 1.00 63.03 76 LEU A O 1
ATOM 603 N N . GLN A 1 77 ? 22.746 -1.104 -3.628 1.00 73.38 77 GLN A N 1
ATOM 604 C CA . GLN A 1 77 ? 21.556 -0.706 -4.389 1.00 73.38 77 GLN A CA 1
ATOM 605 C C . GLN A 1 77 ? 20.756 -1.910 -4.900 1.00 73.38 77 GLN A C 1
ATOM 607 O O . GLN A 1 77 ? 19.540 -1.819 -5.056 1.00 73.38 77 GLN A O 1
ATOM 612 N N . LEU A 1 78 ? 21.415 -3.044 -5.159 1.00 80.81 78 LEU A N 1
ATOM 613 C CA . LEU A 1 78 ? 20.751 -4.291 -5.529 1.00 80.81 78 LEU A CA 1
ATOM 614 C C . LEU A 1 78 ? 19.925 -4.860 -4.372 1.00 80.81 78 LEU A C 1
ATOM 616 O O . LEU A 1 78 ? 18.824 -5.355 -4.615 1.00 80.81 78 LEU A O 1
ATOM 620 N N . LEU A 1 79 ? 20.409 -4.769 -3.130 1.00 82.56 79 LEU A N 1
ATOM 621 C CA . LEU A 1 79 ? 19.659 -5.239 -1.966 1.00 82.56 79 LEU A CA 1
ATOM 622 C C . LEU A 1 79 ? 18.394 -4.399 -1.743 1.00 82.56 79 LEU A C 1
ATOM 624 O O . LEU A 1 79 ? 17.304 -4.964 -1.622 1.00 82.56 79 LEU A O 1
ATOM 628 N N . ASP A 1 80 ? 18.518 -3.070 -1.789 1.00 85.19 80 ASP A N 1
ATOM 629 C CA . ASP A 1 80 ? 17.383 -2.146 -1.663 1.00 85.19 80 ASP A CA 1
ATOM 630 C C . ASP A 1 80 ? 16.370 -2.336 -2.793 1.00 85.19 80 ASP A C 1
ATOM 632 O O . ASP A 1 80 ? 15.157 -2.322 -2.570 1.00 85.19 80 ASP A O 1
ATOM 636 N N . LEU A 1 81 ? 16.861 -2.572 -4.013 1.00 89.25 81 LEU A N 1
ATOM 637 C CA . LEU A 1 81 ? 16.035 -2.866 -5.180 1.00 89.25 81 LEU A CA 1
ATOM 638 C C . LEU A 1 81 ? 15.211 -4.131 -4.993 1.00 89.25 81 LEU A C 1
ATOM 640 O O . LEU A 1 81 ? 13.998 -4.111 -5.213 1.00 89.25 81 LEU A O 1
ATOM 644 N N . VAL A 1 82 ? 15.856 -5.223 -4.588 1.00 89.50 82 VAL A N 1
ATOM 645 C CA . VAL A 1 82 ? 15.177 -6.497 -4.346 1.00 89.50 82 VAL A CA 1
ATOM 646 C C . VAL A 1 82 ? 14.169 -6.345 -3.207 1.00 89.50 82 VAL A C 1
ATOM 648 O O . VAL A 1 82 ? 13.029 -6.787 -3.355 1.00 89.50 82 VAL A O 1
ATOM 651 N N . GLY A 1 83 ? 14.537 -5.656 -2.122 1.00 89.50 83 GLY A N 1
ATOM 652 C CA . GLY A 1 83 ? 13.647 -5.364 -0.998 1.00 89.50 83 GLY A CA 1
ATOM 653 C C . GLY A 1 83 ? 12.405 -4.578 -1.422 1.00 89.50 83 GLY A C 1
ATOM 654 O O . GLY A 1 83 ? 11.277 -5.021 -1.187 1.00 89.50 83 GLY A O 1
ATOM 655 N N . CYS A 1 84 ? 12.589 -3.456 -2.125 1.00 91.62 84 CYS A N 1
ATOM 656 C CA . CYS A 1 84 ? 11.489 -2.638 -2.640 1.00 91.62 84 CYS A CA 1
ATOM 657 C C . CYS A 1 84 ? 10.582 -3.428 -3.587 1.00 91.62 84 CYS A C 1
ATOM 659 O O . CYS A 1 84 ? 9.355 -3.365 -3.484 1.00 91.62 84 CYS A O 1
ATOM 661 N N . PHE A 1 85 ? 11.178 -4.199 -4.496 1.00 93.31 85 PHE A N 1
ATOM 662 C CA . PHE A 1 85 ? 10.443 -4.995 -5.470 1.00 93.31 85 PHE A CA 1
ATOM 663 C C . PHE A 1 85 ? 9.577 -6.069 -4.805 1.00 93.31 85 PHE A C 1
ATOM 665 O O . PHE A 1 85 ? 8.402 -6.219 -5.157 1.00 93.31 85 PHE A O 1
ATOM 672 N N . TRP A 1 86 ? 10.116 -6.776 -3.809 1.00 94.00 86 TRP A N 1
ATOM 673 C CA . TRP A 1 86 ? 9.361 -7.771 -3.044 1.00 94.00 86 TRP A CA 1
ATOM 674 C C . TRP A 1 86 ? 8.214 -7.156 -2.266 1.00 94.00 86 TRP A C 1
ATOM 676 O O . TRP A 1 86 ? 7.102 -7.686 -2.314 1.00 94.00 86 TRP A O 1
ATOM 686 N N . GLN A 1 87 ? 8.443 -6.015 -1.618 1.00 94.38 87 GLN A N 1
ATOM 687 C CA . GLN A 1 87 ? 7.388 -5.337 -0.873 1.00 94.38 87 GLN A CA 1
ATOM 688 C C . GLN A 1 87 ? 6.255 -4.856 -1.779 1.00 94.38 87 GLN A C 1
ATOM 690 O O . GLN A 1 87 ? 5.079 -5.052 -1.460 1.00 94.38 87 GLN A O 1
ATOM 695 N N . ILE A 1 88 ? 6.585 -4.323 -2.957 1.00 94.31 88 ILE A N 1
ATOM 696 C CA . ILE A 1 88 ? 5.584 -3.967 -3.967 1.00 94.31 88 ILE A CA 1
ATOM 697 C C . ILE A 1 88 ? 4.778 -5.201 -4.393 1.00 94.31 88 ILE A C 1
ATOM 699 O O . ILE A 1 88 ? 3.546 -5.161 -4.368 1.00 94.31 88 ILE A O 1
ATOM 703 N N . CYS A 1 89 ? 5.438 -6.311 -4.738 1.00 94.25 89 CYS A N 1
ATOM 704 C CA . CYS A 1 89 ? 4.746 -7.534 -5.157 1.00 94.25 89 CYS A CA 1
ATOM 705 C C . CYS A 1 89 ? 3.846 -8.094 -4.045 1.00 94.25 89 CYS A C 1
ATOM 707 O O . CYS A 1 89 ? 2.702 -8.468 -4.311 1.00 94.25 89 CYS A O 1
ATOM 709 N N . GLN A 1 90 ? 4.314 -8.092 -2.795 1.00 95.06 90 GLN A N 1
ATOM 710 C CA . GLN A 1 90 ? 3.568 -8.587 -1.640 1.00 95.06 90 GLN A CA 1
ATOM 711 C C . GLN A 1 90 ? 2.307 -7.756 -1.371 1.00 95.06 90 GLN A C 1
ATOM 713 O O . GLN A 1 90 ? 1.209 -8.306 -1.266 1.00 95.06 90 GLN A O 1
ATOM 718 N N . VAL A 1 91 ? 2.442 -6.429 -1.307 1.00 95.56 91 VAL A N 1
ATOM 719 C CA . VAL A 1 91 ? 1.325 -5.511 -1.033 1.00 95.56 91 VAL A CA 1
ATOM 720 C C . VAL A 1 91 ? 0.294 -5.528 -2.160 1.00 95.56 91 VAL A C 1
ATOM 722 O O . VAL A 1 91 ? -0.915 -5.474 -1.914 1.00 95.56 91 VAL A O 1
ATOM 725 N N . LEU A 1 92 ? 0.753 -5.629 -3.408 1.00 93.94 92 LEU A N 1
ATOM 726 C CA . LEU A 1 92 ? -0.129 -5.715 -4.568 1.00 93.94 92 LEU A CA 1
ATOM 727 C C . LEU A 1 92 ? -0.685 -7.126 -4.800 1.00 93.94 92 LEU A C 1
ATOM 729 O O . LEU A 1 92 ? -1.616 -7.262 -5.593 1.00 93.94 92 LEU A O 1
ATOM 733 N N . ARG A 1 93 ? -0.168 -8.144 -4.096 1.00 94.00 93 ARG A N 1
ATOM 734 C CA . ARG A 1 93 ? -0.459 -9.573 -4.302 1.00 94.00 93 ARG A CA 1
ATOM 735 C C . ARG A 1 93 ? -0.220 -10.009 -5.748 1.00 94.00 93 ARG A C 1
ATOM 737 O O . ARG A 1 93 ? -1.084 -10.616 -6.378 1.00 94.00 93 ARG A O 1
ATOM 744 N N . ARG A 1 94 ? 0.947 -9.657 -6.280 1.00 91.44 94 ARG A N 1
ATOM 745 C CA . ARG A 1 94 ? 1.348 -9.954 -7.657 1.00 91.44 94 ARG A CA 1
ATOM 746 C C . ARG A 1 94 ? 2.484 -10.955 -7.694 1.00 91.44 94 ARG A C 1
ATOM 748 O O . ARG A 1 94 ? 3.314 -10.981 -6.792 1.00 91.44 94 ARG A O 1
ATOM 755 N N . ASP A 1 95 ? 2.513 -11.742 -8.763 1.00 88.69 95 ASP A N 1
ATOM 756 C CA . ASP A 1 95 ? 3.609 -12.663 -9.026 1.00 88.69 95 ASP A CA 1
ATOM 757 C C . ASP A 1 95 ? 4.868 -11.869 -9.435 1.00 88.69 95 ASP A C 1
ATOM 759 O O . ASP A 1 95 ? 4.845 -11.116 -10.423 1.00 88.69 95 ASP A O 1
ATOM 763 N N . PRO A 1 96 ? 5.967 -12.018 -8.684 1.00 87.44 96 PRO A N 1
ATOM 764 C CA . PRO A 1 96 ? 7.283 -11.547 -9.072 1.00 87.44 96 PRO A CA 1
ATOM 765 C C . PRO A 1 96 ? 7.734 -11.843 -10.494 1.00 87.44 96 PRO A C 1
ATOM 767 O O . PRO A 1 96 ? 8.351 -10.989 -11.124 1.00 87.44 96 PRO A O 1
ATOM 770 N N . ALA A 1 97 ? 7.447 -13.043 -11.004 1.00 81.25 97 ALA A N 1
ATOM 771 C CA . ALA A 1 97 ? 8.000 -13.527 -12.264 1.00 81.25 97 ALA A CA 1
ATOM 772 C C . ALA A 1 97 ? 7.508 -12.712 -13.470 1.00 81.25 97 ALA A C 1
ATOM 774 O O . ALA A 1 97 ? 8.166 -12.666 -14.508 1.00 81.25 97 ALA A O 1
ATOM 775 N N . VAL A 1 98 ? 6.359 -12.045 -13.329 1.00 78.69 98 VAL A N 1
ATOM 776 C CA . VAL A 1 98 ? 5.730 -11.237 -14.384 1.00 78.69 98 VAL A CA 1
ATOM 777 C C . VAL A 1 98 ? 5.803 -9.730 -14.112 1.00 78.69 98 VAL A C 1
ATOM 779 O O . VAL A 1 98 ? 5.487 -8.914 -14.985 1.00 78.69 98 VAL A O 1
ATOM 782 N N . THR A 1 99 ? 6.242 -9.325 -12.919 1.00 82.00 99 THR A N 1
ATOM 783 C CA . THR A 1 99 ? 6.264 -7.919 -12.495 1.00 82.00 99 THR A CA 1
ATOM 784 C C . THR A 1 99 ? 7.635 -7.296 -12.770 1.00 82.00 99 THR A C 1
ATOM 786 O O . THR A 1 99 ? 8.665 -7.943 -12.624 1.00 82.00 99 THR A O 1
ATOM 789 N N . SER A 1 100 ? 7.674 -6.045 -13.239 1.00 84.81 100 SER A N 1
ATOM 790 C CA . SER A 1 100 ? 8.940 -5.337 -13.474 1.00 84.81 100 SER A CA 1
ATOM 791 C C . SER A 1 100 ? 9.380 -4.596 -12.225 1.00 84.81 100 SER A C 1
ATOM 793 O O . SER A 1 100 ? 8.548 -3.994 -11.549 1.00 84.81 100 SER A O 1
ATOM 795 N N . VAL A 1 101 ? 10.689 -4.475 -12.020 1.00 85.62 101 VAL A N 1
ATOM 796 C CA . VAL A 1 101 ? 11.252 -3.486 -11.086 1.00 85.62 101 VAL A CA 1
ATOM 797 C C . VAL A 1 101 ? 10.966 -2.036 -11.508 1.00 85.62 101 VAL A C 1
ATOM 799 O O . VAL A 1 101 ? 11.033 -1.138 -10.679 1.00 85.62 101 VAL A O 1
ATOM 802 N N . ARG A 1 102 ? 10.618 -1.805 -12.784 1.00 85.56 102 ARG A N 1
ATOM 803 C CA . ARG A 1 102 ? 10.206 -0.505 -13.349 1.00 85.56 102 ARG A CA 1
ATOM 804 C C . ARG A 1 102 ? 8.687 -0.335 -13.467 1.00 85.56 102 ARG A C 1
ATOM 806 O O . ARG A 1 102 ? 8.222 0.642 -14.044 1.00 85.56 102 ARG A O 1
ATOM 813 N N . SER A 1 103 ? 7.897 -1.293 -12.982 1.00 84.12 103 SER A N 1
ATOM 814 C CA . SER A 1 103 ? 6.441 -1.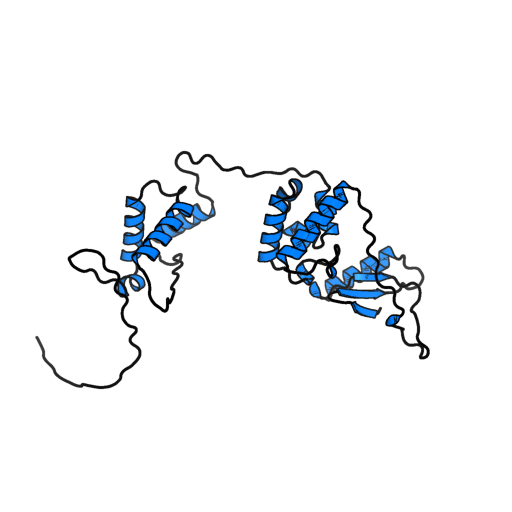199 -13.074 1.00 84.12 103 SER A CA 1
ATOM 815 C C . SER A 1 103 ? 5.924 -0.176 -12.068 1.00 84.12 103 SER A C 1
ATOM 817 O O . SER A 1 103 ? 6.175 -0.301 -10.873 1.00 84.12 103 SER A O 1
ATOM 819 N N . ASP A 1 104 ? 5.163 0.800 -12.560 1.00 88.69 104 ASP A N 1
ATOM 820 C CA . ASP A 1 104 ? 4.515 1.813 -11.730 1.00 88.69 104 ASP A CA 1
ATOM 821 C C . ASP A 1 104 ? 3.486 1.162 -10.785 1.00 88.69 104 ASP A C 1
ATOM 823 O O . ASP A 1 104 ? 2.526 0.517 -11.217 1.00 88.69 104 ASP A O 1
ATOM 827 N N . PHE A 1 105 ? 3.691 1.346 -9.479 1.00 92.12 105 PHE A N 1
ATOM 828 C CA . PHE A 1 105 ? 2.880 0.787 -8.398 1.00 92.12 105 PHE A CA 1
ATOM 829 C C . PHE A 1 105 ? 1.381 1.078 -8.552 1.00 92.12 105 PHE A C 1
ATOM 831 O O . PHE A 1 105 ? 0.547 0.204 -8.304 1.00 92.12 105 PHE A O 1
ATOM 838 N N . PHE A 1 106 ? 1.018 2.287 -8.983 1.00 89.56 106 PHE A N 1
ATOM 839 C CA . PHE A 1 106 ? -0.379 2.707 -9.120 1.00 89.56 106 PHE A CA 1
ATOM 840 C C . PHE A 1 106 ? -1.031 2.091 -10.357 1.00 89.56 106 PHE A C 1
ATOM 842 O O . PHE A 1 106 ? -2.189 1.680 -10.312 1.00 89.56 106 PHE A O 1
ATOM 849 N N . THR A 1 107 ? -0.266 1.945 -11.434 1.00 86.25 107 THR A N 1
ATOM 850 C CA . THR A 1 107 ? -0.697 1.263 -12.660 1.00 86.25 107 THR A CA 1
ATOM 851 C C . THR A 1 107 ? -0.946 -0.224 -12.411 1.00 86.25 107 THR A C 1
ATOM 853 O O . THR A 1 107 ? -1.870 -0.801 -12.976 1.00 86.25 107 THR A O 1
ATOM 856 N N . LEU A 1 108 ? -0.202 -0.833 -11.485 1.00 87.06 108 LEU A N 1
ATOM 857 C CA . LEU A 1 108 ? -0.415 -2.212 -11.038 1.00 87.06 108 LEU A CA 1
ATOM 858 C C . LEU A 1 108 ? -1.587 -2.391 -10.044 1.00 87.06 108 LEU A C 1
ATOM 860 O O . LEU A 1 108 ? -1.756 -3.477 -9.484 1.00 87.06 108 LEU A O 1
ATOM 864 N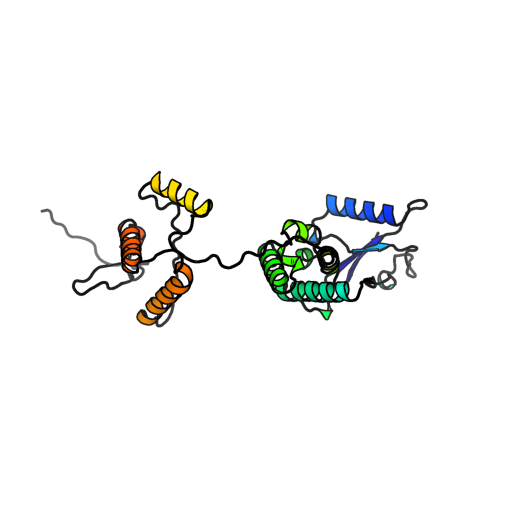 N . GLY A 1 109 ? -2.404 -1.358 -9.806 1.00 86.44 109 GLY A N 1
ATOM 865 C CA . GLY A 1 109 ? -3.551 -1.415 -8.890 1.00 86.44 109 GLY A CA 1
ATOM 866 C C . GLY A 1 109 ? -3.223 -1.028 -7.443 1.00 86.44 109 GLY A C 1
ATOM 867 O O . GLY A 1 109 ? -3.904 -1.466 -6.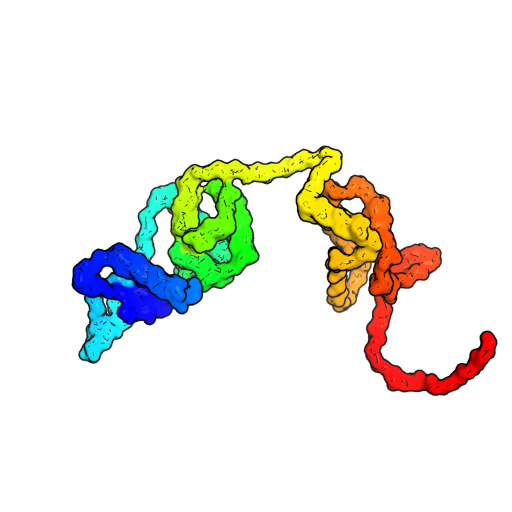502 1.00 86.44 109 GLY A O 1
ATOM 868 N N . GLY A 1 110 ? -2.165 -0.240 -7.253 1.00 91.75 110 GLY A N 1
ATOM 869 C CA . GLY A 1 110 ? -1.857 0.451 -6.008 1.00 91.75 110 GLY A CA 1
ATOM 870 C C . GLY A 1 110 ? -2.895 1.527 -5.680 1.00 91.75 110 GLY A C 1
ATOM 871 O O . GLY A 1 110 ? -3.301 2.306 -6.537 1.00 91.75 110 GLY A O 1
ATOM 872 N N . THR A 1 111 ? -3.326 1.573 -4.421 1.00 91.81 111 THR A N 1
ATOM 873 C CA . THR A 1 111 ? -4.236 2.595 -3.873 1.00 91.81 111 THR A CA 1
ATOM 874 C C . THR A 1 111 ? -3.560 3.320 -2.715 1.00 91.81 111 THR A C 1
ATOM 876 O O . THR A 1 111 ? -2.497 2.895 -2.269 1.00 91.81 111 THR A O 1
ATOM 879 N N . SER A 1 112 ? -4.177 4.371 -2.172 1.00 91.38 112 SER A N 1
ATOM 880 C CA . SER A 1 112 ? -3.653 5.070 -0.989 1.00 91.38 112 SER A CA 1
ATOM 881 C C . SER A 1 112 ? -3.472 4.149 0.222 1.00 91.38 112 SER A C 1
ATOM 883 O O . SER A 1 112 ? -2.444 4.212 0.889 1.00 91.38 112 SER A O 1
ATOM 885 N N . LEU A 1 113 ? -4.416 3.234 0.464 1.00 92.56 113 LEU A N 1
ATOM 886 C CA . LEU A 1 113 ? -4.313 2.255 1.549 1.00 92.56 113 LEU A CA 1
ATOM 887 C C . LEU A 1 113 ? -3.158 1.269 1.324 1.00 92.56 113 LEU A C 1
ATOM 889 O O . LEU A 1 113 ? -2.400 0.978 2.246 1.00 92.56 113 LEU A O 1
ATOM 893 N N . LYS A 1 114 ? -2.991 0.778 0.089 1.00 94.88 114 LYS A N 1
ATOM 894 C CA . LYS A 1 114 ? -1.862 -0.098 -0.254 1.00 94.88 114 LYS A CA 1
ATOM 895 C C . LYS A 1 114 ? -0.533 0.654 -0.193 1.00 94.88 114 LYS A C 1
ATOM 897 O O . LYS A 1 114 ? 0.451 0.090 0.257 1.00 94.88 114 LYS A O 1
ATOM 902 N N . ALA A 1 115 ? -0.500 1.919 -0.599 1.00 94.06 115 ALA A N 1
ATOM 903 C CA . ALA A 1 115 ? 0.668 2.780 -0.472 1.00 94.06 115 ALA A CA 1
ATOM 904 C C . ALA A 1 115 ? 1.057 2.972 1.002 1.00 94.06 115 ALA A C 1
ATOM 906 O O . ALA A 1 115 ? 2.219 2.797 1.349 1.00 94.06 115 ALA A O 1
ATOM 907 N N . ALA A 1 116 ? 0.091 3.231 1.889 1.00 93.00 116 ALA A N 1
ATOM 908 C CA . ALA A 1 116 ? 0.342 3.302 3.329 1.00 93.00 116 ALA A CA 1
ATOM 909 C C . ALA A 1 116 ? 0.892 1.976 3.886 1.00 93.00 116 ALA A C 1
ATOM 911 O O . ALA A 1 116 ? 1.853 1.983 4.655 1.00 93.00 116 ALA A O 1
ATOM 912 N N . ALA A 1 117 ? 0.338 0.837 3.454 1.00 93.75 117 ALA A N 1
ATOM 913 C CA . ALA A 1 117 ? 0.844 -0.485 3.824 1.00 93.75 117 ALA A CA 1
ATOM 914 C C . ALA A 1 117 ? 2.272 -0.736 3.303 1.00 93.75 117 ALA A C 1
ATOM 916 O O . ALA A 1 117 ? 3.107 -1.241 4.049 1.00 93.75 117 ALA A O 1
ATOM 917 N N . LEU A 1 118 ? 2.572 -0.340 2.061 1.00 94.62 118 LEU A N 1
ATOM 918 C CA . LEU A 1 118 ? 3.906 -0.435 1.465 1.00 94.62 118 LEU A CA 1
ATOM 919 C C . LEU A 1 118 ? 4.924 0.401 2.240 1.00 94.62 118 LEU A C 1
ATOM 921 O O . LEU A 1 118 ? 5.967 -0.120 2.619 1.00 94.62 118 LEU A O 1
ATOM 925 N N . LEU A 1 119 ? 4.606 1.665 2.530 1.00 92.12 119 LEU A N 1
ATOM 926 C CA . LEU A 1 119 ? 5.467 2.526 3.342 1.00 92.12 119 LEU A CA 1
ATOM 927 C C . LEU A 1 119 ? 5.706 1.912 4.721 1.00 92.12 119 LEU A C 1
ATOM 929 O O . LEU A 1 119 ? 6.845 1.835 5.164 1.00 92.12 119 LEU A O 1
ATOM 933 N N . SER A 1 120 ? 4.657 1.417 5.383 1.00 90.56 120 SER A N 1
ATOM 934 C CA . SER A 1 120 ? 4.796 0.747 6.678 1.00 90.56 120 SER A CA 1
ATOM 935 C C . SER A 1 120 ? 5.713 -0.477 6.607 1.00 90.56 120 SER A C 1
ATOM 937 O O . SER A 1 120 ? 6.514 -0.685 7.515 1.00 90.56 120 SER A O 1
ATOM 939 N N . ALA A 1 121 ? 5.606 -1.284 5.550 1.00 91.06 121 ALA A N 1
ATOM 940 C CA . ALA A 1 121 ? 6.411 -2.489 5.386 1.00 91.06 121 ALA A CA 1
ATOM 941 C C . ALA A 1 121 ? 7.879 -2.176 5.058 1.00 91.06 121 ALA A C 1
ATOM 943 O O . ALA A 1 121 ? 8.772 -2.826 5.602 1.00 91.06 121 ALA A O 1
ATOM 944 N N . LEU A 1 122 ? 8.130 -1.161 4.222 1.00 89.81 122 LEU A N 1
ATOM 945 C CA . LEU A 1 122 ? 9.476 -0.683 3.898 1.00 89.81 122 LEU A CA 1
ATOM 946 C C . LEU A 1 122 ? 10.170 -0.109 5.132 1.00 89.81 122 LEU A C 1
ATOM 948 O O . LEU A 1 122 ? 11.295 -0.493 5.426 1.00 89.81 122 LEU A O 1
ATOM 952 N N . ARG A 1 123 ? 9.476 0.729 5.910 1.00 87.69 123 ARG A N 1
ATOM 953 C CA . ARG A 1 123 ? 9.993 1.312 7.162 1.00 87.69 123 ARG A CA 1
ATOM 954 C C . ARG A 1 123 ? 10.400 0.267 8.200 1.00 87.69 123 ARG A C 1
ATOM 956 O O . ARG A 1 123 ? 11.271 0.532 9.018 1.00 87.69 123 ARG A O 1
ATOM 963 N N . ALA A 1 124 ? 9.767 -0.905 8.183 1.00 84.56 124 ALA A N 1
ATOM 964 C CA . ALA A 1 124 ? 10.095 -1.998 9.093 1.00 84.56 124 ALA A CA 1
ATOM 965 C C . ALA A 1 124 ? 11.353 -2.787 8.679 1.00 84.56 124 ALA A C 1
ATOM 967 O O . ALA A 1 124 ? 11.912 -3.500 9.506 1.00 84.56 124 ALA A O 1
ATOM 968 N N . GLN A 1 125 ? 11.770 -2.703 7.412 1.00 81.81 125 GLN A N 1
ATOM 969 C CA . GLN A 1 125 ? 12.851 -3.522 6.843 1.00 81.81 125 GLN A CA 1
ATOM 970 C C . GLN A 1 125 ? 14.072 -2.709 6.416 1.00 81.81 125 GLN A C 1
ATOM 972 O O . GLN A 1 125 ? 15.176 -3.244 6.411 1.00 81.81 125 GLN A O 1
ATOM 977 N N . VAL A 1 126 ? 13.875 -1.438 6.064 1.00 79.19 126 VAL A N 1
ATOM 978 C CA . VAL A 1 126 ? 14.907 -0.541 5.543 1.00 79.19 126 VAL A CA 1
ATOM 979 C C . VAL A 1 126 ? 14.973 0.691 6.452 1.00 79.19 126 VAL A C 1
ATOM 981 O O . VAL A 1 126 ? 14.021 1.479 6.462 1.00 79.19 126 VAL A O 1
ATOM 984 N N . PRO A 1 127 ? 16.055 0.876 7.230 1.00 78.44 127 PRO A N 1
ATOM 985 C CA . PRO A 1 127 ? 16.219 2.031 8.116 1.00 78.44 127 PRO A CA 1
ATOM 986 C C . PRO A 1 127 ? 16.040 3.375 7.398 1.00 78.44 127 PRO A C 1
ATOM 988 O O . PRO A 1 127 ? 15.358 4.267 7.895 1.00 78.44 127 PRO A O 1
ATOM 991 N N . GLU A 1 128 ? 16.575 3.497 6.187 1.00 81.50 128 GLU A N 1
ATOM 992 C CA . GLU A 1 128 ? 16.536 4.690 5.342 1.00 81.50 128 GLU A CA 1
ATOM 993 C C . GLU A 1 128 ? 15.108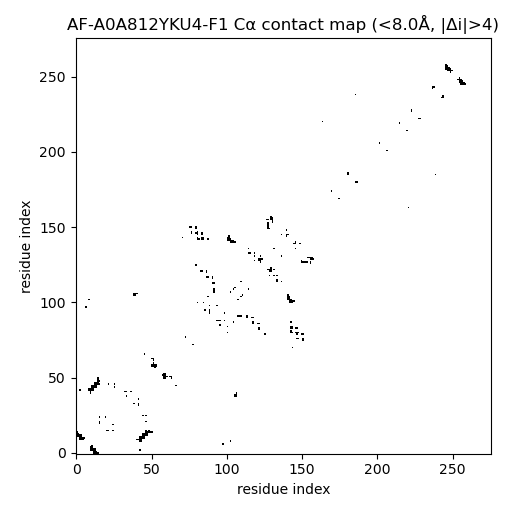 5.026 4.878 1.00 81.50 128 GLU A C 1
ATOM 995 O O . GLU A 1 128 ? 14.785 6.188 4.613 1.00 81.50 128 GLU A O 1
ATOM 1000 N N . ALA A 1 129 ? 14.209 4.034 4.840 1.00 83.31 129 ALA A N 1
ATOM 1001 C CA . ALA A 1 129 ? 12.811 4.229 4.466 1.00 83.31 129 ALA A CA 1
ATOM 1002 C C . ALA A 1 129 ? 11.975 4.882 5.576 1.00 83.31 129 ALA A C 1
ATOM 1004 O O . ALA A 1 129 ? 10.847 5.307 5.322 1.00 83.31 129 ALA A O 1
ATOM 1005 N N . ALA A 1 130 ? 12.502 5.012 6.795 1.00 81.56 130 ALA A N 1
ATOM 1006 C CA . ALA A 1 130 ? 11.810 5.659 7.909 1.00 81.56 130 ALA A CA 1
ATOM 1007 C C . ALA A 1 130 ? 11.410 7.116 7.609 1.00 81.56 130 ALA A C 1
ATOM 1009 O O . ALA A 1 130 ? 10.334 7.548 8.020 1.00 81.56 130 ALA A O 1
ATOM 1010 N N . ALA A 1 131 ? 12.213 7.834 6.819 1.00 81.56 131 ALA A N 1
ATOM 1011 C CA . ALA A 1 131 ? 11.912 9.193 6.368 1.00 81.56 131 ALA A CA 1
ATOM 1012 C C . ALA A 1 131 ? 11.100 9.254 5.057 1.00 81.56 131 ALA A C 1
ATOM 1014 O O . ALA A 1 131 ? 10.794 10.346 4.588 1.00 81.56 131 ALA A O 1
ATOM 1015 N N . LEU A 1 132 ? 10.764 8.111 4.443 1.00 87.06 132 LEU A N 1
ATOM 1016 C CA . LEU A 1 132 ? 10.057 8.067 3.161 1.00 87.06 132 LEU A CA 1
ATOM 1017 C C . LEU A 1 132 ? 8.641 8.631 3.305 1.00 87.06 132 LEU A C 1
ATOM 1019 O O . LEU A 1 132 ? 7.839 8.115 4.091 1.00 87.06 132 LEU A O 1
ATOM 1023 N N . GLN A 1 133 ? 8.327 9.674 2.546 1.00 87.44 133 GLN A N 1
ATOM 1024 C CA . GLN A 1 133 ? 7.027 10.337 2.546 1.00 87.44 133 GLN A CA 1
ATOM 1025 C C . GLN A 1 133 ? 6.089 9.760 1.482 1.00 87.44 133 GLN A C 1
ATOM 1027 O O . GLN A 1 133 ? 6.489 9.044 0.561 1.00 87.44 133 GLN A O 1
ATOM 1032 N N . PHE A 1 134 ? 4.800 10.061 1.615 1.00 88.75 134 PHE A N 1
ATOM 1033 C CA . PHE A 1 134 ? 3.785 9.547 0.700 1.00 88.75 134 PHE A CA 1
ATOM 1034 C C . PHE A 1 134 ? 3.914 10.173 -0.695 1.00 88.75 134 PHE A C 1
ATOM 1036 O O . PHE A 1 134 ? 3.759 9.492 -1.704 1.00 88.75 134 PHE A O 1
ATOM 1043 N N . GLU A 1 135 ? 4.273 11.450 -0.753 1.00 89.25 135 GLU A N 1
ATOM 1044 C CA . GLU A 1 135 ? 4.527 12.233 -1.960 1.00 89.25 135 GLU A CA 1
ATOM 1045 C C . GLU A 1 135 ? 5.685 11.645 -2.774 1.00 89.25 135 GLU A C 1
ATOM 1047 O O . GLU A 1 135 ? 5.621 11.568 -4.003 1.00 89.25 135 GLU A O 1
ATOM 1052 N N . GLU A 1 136 ? 6.719 11.159 -2.088 1.00 91.06 136 GLU A N 1
ATOM 1053 C CA . GLU A 1 136 ? 7.885 10.542 -2.717 1.00 91.06 136 GLU A CA 1
ATOM 1054 C C . GLU A 1 136 ? 7.524 9.233 -3.416 1.00 91.06 136 GLU A C 1
ATOM 1056 O O . GLU A 1 136 ? 8.008 8.982 -4.515 1.00 91.06 136 GLU A O 1
ATOM 1061 N N . LEU A 1 137 ? 6.605 8.441 -2.855 1.00 91.12 137 LEU A N 1
ATOM 1062 C CA . LEU A 1 137 ? 6.087 7.243 -3.522 1.00 91.12 137 LEU A CA 1
ATOM 1063 C C . LEU A 1 137 ? 5.300 7.587 -4.800 1.00 91.12 137 LEU A C 1
ATOM 1065 O O . LEU A 1 137 ? 5.296 6.817 -5.758 1.00 91.12 137 LEU A O 1
ATOM 1069 N N . TYR A 1 138 ? 4.644 8.750 -4.856 1.00 88.81 138 TYR A N 1
ATOM 1070 C CA . TYR A 1 138 ? 3.985 9.212 -6.083 1.00 88.81 138 TYR A CA 1
ATOM 1071 C C . TYR A 1 138 ? 4.982 9.646 -7.157 1.00 88.81 138 TYR A C 1
ATOM 1073 O O . TYR A 1 138 ? 4.731 9.393 -8.345 1.00 88.81 138 TYR A O 1
ATOM 1081 N N . ALA A 1 139 ? 6.076 10.293 -6.749 1.00 88.81 139 ALA A N 1
ATOM 1082 C CA . ALA A 1 139 ? 7.157 10.734 -7.627 1.00 88.81 139 ALA A CA 1
ATOM 1083 C C . ALA A 1 139 ? 8.031 9.564 -8.118 1.00 88.81 139 ALA A C 1
ATOM 1085 O O . ALA A 1 139 ? 8.450 9.554 -9.275 1.00 88.81 139 ALA A O 1
ATOM 1086 N N . HIS A 1 140 ? 8.230 8.560 -7.264 1.00 91.75 140 HIS A N 1
ATOM 1087 C CA . HIS A 1 140 ? 9.062 7.378 -7.479 1.00 91.75 140 HIS A CA 1
ATOM 1088 C C . HIS A 1 140 ? 8.212 6.109 -7.286 1.00 91.75 140 HIS A C 1
ATOM 1090 O O . HIS A 1 140 ? 8.279 5.453 -6.251 1.00 91.75 140 HIS A O 1
ATOM 1096 N N . PRO A 1 141 ? 7.340 5.775 -8.252 1.00 91.75 141 PRO A N 1
ATOM 1097 C CA . PRO A 1 141 ? 6.328 4.728 -8.101 1.00 91.75 141 PRO A CA 1
ATOM 1098 C C . PRO A 1 141 ? 6.830 3.316 -8.402 1.00 91.75 141 PRO A C 1
ATOM 1100 O O . PRO A 1 141 ? 6.046 2.375 -8.324 1.00 91.75 141 PRO A O 1
ATOM 1103 N N . ASP A 1 142 ? 8.077 3.157 -8.837 1.00 91.50 142 ASP A N 1
ATOM 1104 C CA . ASP A 1 142 ? 8.647 1.868 -9.223 1.00 91.50 142 ASP A CA 1
ATOM 1105 C C . ASP A 1 142 ? 9.813 1.474 -8.313 1.00 91.50 142 ASP A C 1
ATOM 1107 O O . ASP A 1 142 ? 10.496 2.334 -7.750 1.00 91.50 142 ASP A O 1
ATOM 1111 N N . ALA A 1 143 ? 10.052 0.168 -8.172 1.00 91.94 143 ALA A N 1
ATOM 1112 C CA . ALA A 1 143 ? 11.048 -0.372 -7.248 1.00 91.94 143 ALA A CA 1
ATOM 1113 C C . ALA A 1 143 ? 12.460 0.169 -7.512 1.00 91.94 143 ALA A C 1
ATOM 1115 O O . ALA A 1 143 ? 13.195 0.432 -6.565 1.00 91.94 143 ALA A O 1
ATOM 1116 N N . ALA A 1 144 ? 12.833 0.370 -8.779 1.00 89.19 144 ALA A N 1
ATOM 1117 C CA . ALA A 1 144 ? 14.142 0.910 -9.133 1.00 89.19 144 ALA A CA 1
ATOM 1118 C C . ALA A 1 144 ? 14.294 2.378 -8.726 1.00 89.19 144 ALA A C 1
ATOM 1120 O O . ALA A 1 144 ? 15.324 2.755 -8.172 1.00 89.19 144 ALA A O 1
ATOM 1121 N N . SER A 1 145 ? 13.268 3.196 -8.958 1.00 89.44 145 SER A N 1
ATOM 1122 C CA . SER A 1 145 ? 13.254 4.593 -8.523 1.00 89.44 145 SER A CA 1
ATOM 1123 C C . SER A 1 145 ? 13.255 4.730 -6.994 1.00 89.44 145 SER A C 1
ATOM 1125 O O . SER A 1 145 ? 13.972 5.577 -6.469 1.00 89.44 145 SER A O 1
ATOM 1127 N N . LEU A 1 146 ? 12.531 3.859 -6.279 1.00 90.69 146 LEU A N 1
ATOM 1128 C CA . LEU A 1 146 ? 12.516 3.828 -4.814 1.00 90.69 146 LEU A CA 1
ATOM 1129 C C . LEU A 1 146 ? 13.860 3.391 -4.240 1.00 90.69 146 LEU A C 1
ATOM 1131 O O . LEU A 1 146 ? 14.372 4.039 -3.339 1.00 90.69 146 LEU A O 1
ATOM 1135 N N . ALA A 1 147 ? 14.468 2.338 -4.779 1.00 89.50 147 ALA A N 1
ATOM 1136 C CA . ALA A 1 147 ? 15.773 1.881 -4.314 1.00 89.50 147 ALA A CA 1
ATOM 1137 C C . ALA A 1 147 ? 16.861 2.937 -4.532 1.00 89.50 147 ALA A C 1
ATOM 1139 O O . ALA A 1 147 ? 17.680 3.189 -3.653 1.00 89.50 147 ALA A O 1
ATOM 1140 N N . GLN A 1 148 ? 16.827 3.627 -5.675 1.00 88.06 148 GLN A N 1
ATOM 1141 C CA . GLN A 1 148 ? 17.730 4.746 -5.922 1.00 88.06 148 GLN A CA 1
ATOM 1142 C C . GLN A 1 148 ? 17.515 5.878 -4.908 1.00 88.06 148 GLN A C 1
ATOM 1144 O O . GLN A 1 148 ? 18.485 6.435 -4.397 1.00 88.06 148 GLN A O 1
ATOM 1149 N N . LEU A 1 149 ? 16.259 6.190 -4.588 1.00 87.88 149 LEU A N 1
ATOM 1150 C CA . LEU A 1 149 ? 15.897 7.199 -3.597 1.00 87.88 149 LEU A CA 1
ATOM 1151 C C . LEU A 1 149 ? 16.365 6.835 -2.173 1.00 87.88 149 LEU A C 1
ATOM 1153 O O . LEU A 1 149 ? 16.749 7.723 -1.409 1.00 87.88 149 LEU A O 1
ATOM 1157 N N . LEU A 1 150 ? 16.332 5.546 -1.828 1.00 86.19 150 LEU A N 1
ATOM 1158 C CA . LEU A 1 150 ? 16.746 5.020 -0.524 1.00 86.19 150 LEU A CA 1
ATOM 1159 C C . LEU A 1 150 ? 18.265 4.865 -0.388 1.00 86.19 150 LEU A C 1
ATOM 1161 O O . LEU A 1 150 ? 18.768 4.907 0.726 1.00 86.19 150 LEU A O 1
ATOM 1165 N N . SER A 1 151 ? 19.004 4.791 -1.499 1.00 81.00 151 SER A N 1
ATOM 1166 C CA . SER A 1 151 ? 20.473 4.704 -1.477 1.00 81.00 151 SER A CA 1
ATOM 1167 C C . SER A 1 151 ? 21.188 5.976 -0.984 1.00 81.00 151 SER A C 1
ATOM 1169 O O . SER A 1 151 ? 22.408 5.977 -0.816 1.00 81.00 151 SER A O 1
ATOM 1171 N N . GLY A 1 152 ? 20.453 7.072 -0.776 1.00 75.06 152 GLY A N 1
ATOM 1172 C CA . GLY A 1 152 ? 20.973 8.302 -0.183 1.00 75.06 152 GLY A CA 1
ATOM 1173 C C . GLY A 1 152 ? 20.798 8.331 1.336 1.00 75.06 152 GLY A C 1
ATOM 1174 O O . GLY A 1 152 ? 19.772 7.903 1.858 1.00 75.06 152 GLY A O 1
ATOM 1175 N N . SER A 1 153 ? 21.767 8.910 2.049 1.00 69.25 153 SER A N 1
ATOM 1176 C CA . SER A 1 153 ? 21.645 9.143 3.491 1.00 69.25 153 SER A CA 1
ATOM 1177 C C . SER A 1 153 ? 20.478 10.084 3.794 1.00 69.25 153 SER A C 1
ATOM 1179 O O . SER A 1 153 ? 20.425 11.204 3.281 1.00 69.25 153 SER A O 1
ATOM 1181 N N . ARG A 1 154 ? 19.560 9.643 4.655 1.00 76.69 154 ARG A N 1
ATOM 1182 C CA . ARG A 1 154 ? 18.409 10.421 5.126 1.00 76.69 154 ARG A CA 1
ATOM 1183 C C . ARG A 1 154 ? 18.500 10.610 6.631 1.00 76.69 154 ARG A C 1
ATOM 1185 O O . ARG A 1 154 ? 18.829 9.670 7.351 1.00 76.69 154 ARG A O 1
ATOM 1192 N N . GLU A 1 155 ? 18.175 11.807 7.113 1.00 72.69 155 GLU A N 1
ATOM 1193 C CA . GLU A 1 155 ? 17.909 11.983 8.538 1.00 72.69 155 GLU A CA 1
ATOM 1194 C C . GLU A 1 155 ? 16.587 11.304 8.874 1.00 72.69 155 GLU A C 1
ATOM 1196 O O . GLU A 1 155 ? 15.534 11.608 8.312 1.00 72.69 155 GLU A O 1
ATOM 1201 N N . VAL A 1 156 ? 16.665 10.345 9.784 1.00 72.06 156 VAL A N 1
ATOM 1202 C CA . VAL A 1 156 ? 15.538 9.528 10.194 1.00 72.06 156 VAL A CA 1
ATOM 1203 C C . VAL A 1 156 ? 15.145 9.919 11.609 1.00 72.06 156 VAL A C 1
ATOM 1205 O O . VAL A 1 156 ? 15.937 9.784 12.540 1.00 72.06 156 VAL A O 1
ATOM 1208 N N . LEU A 1 157 ? 13.890 10.331 11.783 1.00 68.31 157 LEU A N 1
ATOM 1209 C CA . LEU A 1 157 ? 13.288 10.459 13.103 1.00 68.31 157 LEU A CA 1
ATOM 1210 C C . LEU A 1 157 ? 12.519 9.175 13.425 1.00 68.31 157 LEU A C 1
ATOM 1212 O O . LEU A 1 157 ? 11.389 8.980 12.976 1.00 68.31 157 LEU A O 1
ATOM 1216 N N . VAL A 1 158 ? 13.141 8.277 14.189 1.00 69.25 158 VAL A N 1
ATOM 1217 C CA . VAL A 1 158 ? 12.455 7.083 14.697 1.00 69.25 158 VAL A CA 1
ATOM 1218 C C . VAL A 1 158 ? 11.644 7.477 15.927 1.00 69.25 158 VAL A C 1
ATOM 1220 O O . VAL A 1 158 ? 12.204 7.864 16.952 1.00 69.25 158 VAL A O 1
ATOM 1223 N N . LEU A 1 159 ? 10.320 7.356 15.840 1.00 69.94 159 LEU A N 1
ATOM 1224 C CA . LEU A 1 159 ? 9.456 7.466 17.011 1.00 69.94 159 LEU A CA 1
ATOM 1225 C C . LEU A 1 159 ? 9.612 6.199 17.858 1.00 69.94 159 LEU A C 1
ATOM 1227 O O . LEU A 1 159 ? 9.180 5.116 17.464 1.00 69.94 159 LEU A O 1
ATOM 1231 N N . GLY A 1 160 ? 10.258 6.338 19.013 1.00 72.88 160 GLY A N 1
ATOM 1232 C CA . GLY A 1 160 ? 10.291 5.299 20.036 1.00 72.88 160 GLY A CA 1
ATOM 1233 C C . GLY A 1 160 ? 9.002 5.277 20.865 1.00 72.88 160 GLY A C 1
ATOM 1234 O O . GLY A 1 160 ? 8.241 6.248 20.852 1.00 72.88 160 GLY A O 1
ATOM 1235 N N . PRO A 1 161 ? 8.745 4.191 21.613 1.00 70.69 161 PRO A N 1
ATOM 1236 C CA . PRO A 1 161 ? 7.683 4.192 22.609 1.00 70.69 161 PRO A CA 1
ATOM 1237 C C . PRO A 1 161 ? 7.934 5.321 23.618 1.00 70.69 161 PRO A C 1
ATOM 1239 O O . PRO A 1 161 ? 9.015 5.409 24.203 1.00 70.69 161 PRO A O 1
ATOM 1242 N N . ALA A 1 162 ? 6.941 6.187 23.815 1.00 67.88 162 ALA A N 1
ATOM 1243 C CA . ALA A 1 162 ? 6.994 7.186 24.874 1.00 67.88 162 ALA A CA 1
ATOM 1244 C C . ALA A 1 162 ? 6.831 6.492 26.240 1.00 67.88 162 ALA A C 1
ATOM 1246 O O . ALA A 1 162 ? 6.025 5.559 26.345 1.00 67.88 162 ALA A O 1
ATOM 1247 N N . PRO A 1 163 ? 7.559 6.920 27.287 1.00 66.50 163 PRO A N 1
ATOM 1248 C CA . PRO A 1 163 ? 7.295 6.448 28.639 1.00 66.50 163 PRO A CA 1
ATOM 1249 C C . PRO A 1 163 ? 5.848 6.791 29.013 1.00 66.50 163 PRO A C 1
ATOM 1251 O O . PRO A 1 163 ? 5.430 7.946 28.941 1.00 66.50 163 PRO A O 1
ATOM 1254 N N . VAL A 1 164 ? 5.064 5.772 29.373 1.00 64.00 164 VAL A N 1
ATOM 1255 C CA . VAL A 1 164 ? 3.671 5.933 29.814 1.00 64.00 164 VAL A CA 1
ATOM 1256 C C . VAL A 1 164 ? 3.684 6.271 31.305 1.00 64.00 164 VAL A C 1
ATOM 1258 O O . VAL A 1 164 ? 3.314 5.458 32.148 1.00 64.00 164 VAL A O 1
ATOM 1261 N N . GLU A 1 165 ? 4.192 7.455 31.638 1.00 62.28 165 GLU A N 1
ATOM 1262 C CA . GLU A 1 165 ? 4.210 7.974 33.004 1.00 62.28 165 GLU A CA 1
ATOM 1263 C C . GLU A 1 165 ? 3.247 9.160 33.114 1.00 62.28 165 GLU A C 1
ATOM 1265 O O . GLU A 1 165 ? 3.443 10.202 32.493 1.00 62.28 165 GLU A O 1
ATOM 1270 N N . GLY A 1 166 ? 2.191 9.001 33.915 1.00 62.84 166 GLY A N 1
ATOM 1271 C CA . GLY A 1 166 ? 1.215 10.063 34.165 1.00 62.84 166 GLY A CA 1
ATOM 1272 C C . GLY A 1 166 ? 0.296 10.376 32.977 1.00 62.84 166 GLY A C 1
ATOM 1273 O O . GLY A 1 166 ? 0.003 9.519 32.144 1.00 62.84 166 GLY A O 1
ATOM 1274 N N . LEU A 1 167 ? -0.223 11.606 32.950 1.00 65.12 167 LEU A N 1
ATOM 1275 C CA . LEU A 1 167 ? -1.110 12.091 31.893 1.00 65.12 167 LEU A CA 1
ATOM 1276 C C . LEU A 1 167 ? -0.282 12.493 30.668 1.00 65.12 167 LEU A C 1
ATOM 1278 O O . LEU A 1 167 ? 0.553 13.393 30.747 1.00 65.12 167 LEU A O 1
ATOM 1282 N N . LEU A 1 168 ? -0.538 11.843 29.534 1.00 70.44 168 LEU A N 1
ATOM 1283 C CA . LEU A 1 168 ? 0.062 12.214 28.254 1.00 70.44 168 LEU A CA 1
ATOM 1284 C C . LEU A 1 168 ? -0.656 13.441 27.669 1.00 70.44 168 LEU A C 1
ATOM 1286 O O . LEU A 1 168 ? -1.881 13.539 27.795 1.00 70.44 168 LEU A O 1
ATOM 1290 N N . PRO A 1 169 ? 0.067 14.362 27.005 1.00 72.12 169 PRO A N 1
ATOM 1291 C CA . PRO A 1 169 ? -0.570 15.468 26.304 1.00 72.12 169 PRO A CA 1
ATOM 1292 C C . PRO A 1 169 ? -1.486 14.932 25.199 1.00 72.12 169 PRO A C 1
ATOM 1294 O O . PRO A 1 169 ? -1.142 13.985 24.485 1.00 72.12 169 PRO A O 1
ATOM 1297 N N . ALA A 1 170 ? -2.657 15.549 25.063 1.00 71.38 170 ALA A N 1
ATOM 1298 C CA . ALA A 1 170 ? -3.586 15.233 23.993 1.00 71.38 170 ALA A CA 1
ATOM 1299 C C . ALA A 1 170 ? -2.982 15.621 22.634 1.00 71.38 170 ALA A C 1
ATOM 1301 O O . ALA A 1 170 ? -2.277 16.617 22.489 1.00 71.38 170 ALA A O 1
ATOM 1302 N N . SER A 1 171 ? -3.266 14.827 21.607 1.00 78.94 171 SER A N 1
ATOM 1303 C CA . SER A 1 171 ? -3.028 15.249 20.228 1.00 78.94 171 SER A CA 1
ATOM 1304 C C . SER A 1 171 ? -3.964 16.403 19.861 1.00 78.94 171 SER A C 1
ATOM 1306 O O . SER A 1 171 ? -5.083 16.478 20.364 1.00 78.94 171 SER A O 1
ATOM 1308 N N . LEU A 1 172 ? -3.571 17.236 18.894 1.00 77.88 172 LEU A N 1
ATOM 1309 C CA . LEU A 1 172 ? -4.421 18.329 18.394 1.00 77.88 172 LEU A CA 1
ATOM 1310 C C . LEU A 1 172 ? -5.816 17.848 17.955 1.00 77.88 172 LEU A C 1
ATOM 1312 O O . LEU A 1 172 ? -6.807 18.552 18.125 1.00 77.88 172 LEU A O 1
ATOM 1316 N N . GLY A 1 173 ? -5.910 16.626 17.415 1.00 77.19 173 GLY A N 1
ATOM 1317 C CA . GLY A 1 173 ? -7.193 16.010 17.077 1.00 77.19 173 GLY A CA 1
ATOM 1318 C C . GLY A 1 173 ? -8.044 15.693 18.310 1.00 77.19 173 GLY A C 1
ATOM 1319 O O . GLY A 1 173 ? -9.248 15.929 18.290 1.00 77.19 173 GLY A O 1
ATOM 1320 N N . GLN A 1 174 ? -7.433 15.202 19.391 1.00 81.31 174 GLN A N 1
ATOM 1321 C CA . GLN A 1 174 ? -8.123 14.959 20.662 1.00 81.31 174 GLN A CA 1
ATOM 1322 C C . GLN A 1 174 ? -8.552 16.269 21.337 1.00 81.31 174 GLN A C 1
ATOM 1324 O O . GLN A 1 174 ? -9.686 16.348 21.800 1.00 81.31 174 GLN A O 1
ATOM 1329 N N . GLU A 1 175 ? -7.701 17.300 21.346 1.00 78.75 175 GLU A N 1
ATOM 1330 C CA . GLU A 1 175 ? -8.045 18.628 21.882 1.00 78.75 175 GLU A CA 1
ATOM 1331 C C . GLU A 1 175 ? -9.222 19.251 21.128 1.00 78.75 175 GLU A C 1
ATOM 1333 O O . GLU A 1 175 ? -10.185 19.707 21.740 1.00 78.75 175 GLU A O 1
ATOM 1338 N N . HIS A 1 176 ? -9.194 19.211 19.792 1.00 81.31 176 HIS A N 1
ATOM 1339 C CA . HIS A 1 176 ? -10.288 19.723 18.971 1.00 81.31 176 HIS A CA 1
ATOM 1340 C C . HIS A 1 176 ? -11.610 19.000 19.261 1.00 81.31 176 HIS A C 1
ATOM 1342 O O . HIS A 1 176 ? -12.646 19.644 19.417 1.00 81.31 176 HIS A O 1
ATOM 1348 N N . MET A 1 177 ? -11.577 17.671 19.385 1.00 79.81 177 MET A N 1
ATOM 1349 C CA . MET A 1 177 ? -12.761 16.884 19.733 1.00 79.81 177 MET A CA 1
ATOM 1350 C C . MET A 1 177 ? -13.296 17.212 21.130 1.00 79.81 177 MET A C 1
ATOM 1352 O O . MET A 1 177 ? -14.511 17.288 21.302 1.00 79.81 177 MET A O 1
ATOM 1356 N N . LEU A 1 178 ? -12.413 17.441 22.108 1.00 80.62 178 LEU A N 1
ATOM 1357 C CA . LEU A 1 178 ? -12.804 17.855 23.456 1.00 80.62 178 LEU A CA 1
ATOM 1358 C C . LEU A 1 178 ? -13.503 19.220 23.434 1.00 80.62 178 LEU A C 1
ATOM 1360 O O . LEU A 1 178 ? -14.602 19.344 23.966 1.00 80.62 178 LEU A O 1
ATOM 1364 N N . ILE A 1 179 ? -12.924 20.206 22.741 1.00 78.69 179 ILE A N 1
ATOM 1365 C CA . ILE A 1 179 ? -13.507 21.549 22.594 1.00 78.69 179 ILE A CA 1
ATOM 1366 C C . ILE A 1 179 ? -14.910 21.469 21.982 1.00 78.69 179 ILE A C 1
ATOM 1368 O O . ILE A 1 179 ? -15.846 22.092 22.475 1.00 78.69 179 ILE A O 1
ATOM 1372 N N . LEU A 1 180 ? -15.083 20.681 20.918 1.00 78.94 180 LEU A N 1
ATOM 1373 C CA . LEU A 1 180 ? -16.385 20.514 20.268 1.00 78.94 180 LEU A CA 1
ATOM 1374 C C . LEU A 1 180 ? -17.426 19.870 21.192 1.00 78.94 180 LEU A C 1
ATOM 1376 O O . LEU A 1 180 ? -18.603 20.227 21.126 1.00 78.94 180 LEU A O 1
ATOM 1380 N N . GLN A 1 181 ? -16.999 18.941 22.048 1.00 77.00 181 GLN A N 1
ATOM 1381 C CA . GLN A 1 181 ? -17.871 18.290 23.021 1.00 77.00 181 GLN A CA 1
ATOM 1382 C C . GLN A 1 181 ? -18.273 19.235 24.164 1.00 77.00 181 GLN A C 1
ATOM 1384 O O . GLN A 1 181 ? -19.423 19.193 24.597 1.00 77.00 181 GLN A O 1
ATOM 1389 N N . GLU A 1 182 ? -17.359 20.090 24.632 1.00 78.94 182 GLU A N 1
ATOM 1390 C CA . GLU A 1 182 ? -17.629 21.092 25.677 1.00 78.94 182 GLU A CA 1
ATOM 1391 C C . GLU A 1 182 ? -18.529 22.229 25.176 1.00 78.94 182 GLU A C 1
ATOM 1393 O O . GLU A 1 182 ? -19.435 22.664 25.881 1.00 78.94 182 GLU A O 1
ATOM 1398 N N . LEU A 1 183 ? -18.338 22.688 23.935 1.00 78.56 183 LEU A N 1
ATOM 1399 C CA . LEU A 1 183 ? -19.181 23.730 23.333 1.00 78.56 183 LEU A CA 1
ATOM 1400 C C . LEU A 1 183 ? -20.631 23.276 23.111 1.00 78.56 183 LEU A C 1
ATOM 1402 O O . LEU A 1 183 ? -21.550 24.098 23.086 1.00 78.56 183 LEU A O 1
ATOM 1406 N N . HIS A 1 184 ? -20.839 21.973 22.925 1.00 75.25 184 HIS A N 1
ATOM 1407 C CA . HIS A 1 184 ? -22.143 21.382 22.656 1.00 75.25 184 HIS A CA 1
ATOM 1408 C C . HIS A 1 184 ? -22.403 20.195 23.582 1.00 75.25 184 HIS A C 1
ATOM 1410 O O . HIS A 1 184 ? -22.520 19.049 23.134 1.00 75.25 184 HIS A O 1
ATOM 1416 N N . GLU A 1 185 ? -22.522 20.476 24.882 1.00 73.19 185 GLU A N 1
ATOM 1417 C CA . GLU A 1 185 ? -22.834 19.459 25.884 1.00 73.19 185 GLU A CA 1
ATOM 1418 C C . GLU A 1 185 ? -24.065 18.627 25.481 1.00 73.19 185 GLU A C 1
ATOM 1420 O O . GLU A 1 185 ? -25.142 19.145 25.187 1.00 73.19 185 GLU A O 1
ATOM 1425 N N . GLY A 1 186 ? -23.896 17.303 25.453 1.00 70.81 186 GLY A N 1
ATOM 1426 C CA . GLY A 1 186 ? -24.954 16.364 25.067 1.00 70.81 186 GLY A CA 1
ATOM 1427 C C . GLY A 1 186 ? -25.098 16.122 23.560 1.00 70.81 186 GLY A C 1
ATOM 1428 O O . GLY A 1 186 ? -25.936 15.311 23.169 1.00 70.81 186 GLY A O 1
ATOM 1429 N N . SER A 1 187 ? -24.274 16.751 22.716 1.00 77.25 187 SER A N 1
ATOM 1430 C CA . SER A 1 187 ? -24.227 16.448 21.284 1.00 77.25 187 SER A CA 1
ATOM 1431 C C . SER A 1 187 ? -23.818 14.996 21.026 1.00 77.25 187 SER A C 1
ATOM 1433 O O . SER A 1 187 ? -22.921 14.451 21.669 1.00 77.25 187 SER A O 1
ATOM 1435 N N . SER A 1 188 ? -24.478 14.378 20.047 1.00 81.69 188 SER A N 1
ATOM 1436 C CA . SER A 1 188 ? -24.181 13.036 19.536 1.00 81.69 188 SER A CA 1
ATOM 1437 C C . SER A 1 188 ? -23.513 13.067 18.158 1.00 81.69 188 SER A C 1
ATOM 1439 O O . SER A 1 188 ? -23.290 12.016 17.562 1.00 81.69 188 SER A O 1
ATOM 1441 N N . ALA A 1 189 ? -23.174 14.259 17.649 1.00 79.56 189 ALA A N 1
ATOM 1442 C CA . ALA A 1 189 ? -22.698 14.466 16.278 1.00 79.56 189 ALA A CA 1
ATOM 1443 C C . ALA A 1 189 ? -21.424 13.675 15.933 1.00 79.56 189 ALA A C 1
ATOM 1445 O O . ALA A 1 189 ? -21.209 13.335 14.773 1.00 79.56 189 ALA A O 1
ATOM 1446 N N . TYR A 1 190 ? -20.604 13.364 16.938 1.00 81.12 190 TYR A N 1
ATOM 1447 C CA . TYR A 1 190 ? -19.352 12.623 16.782 1.00 81.12 190 TYR A CA 1
ATOM 1448 C C . TYR A 1 190 ? -19.423 11.169 17.258 1.00 81.12 190 TYR A C 1
ATOM 1450 O O . TYR A 1 190 ? -18.414 10.459 17.265 1.00 81.12 190 TYR A O 1
ATOM 1458 N N . ASN A 1 191 ? -20.613 10.685 17.614 1.00 83.12 191 ASN A N 1
ATOM 1459 C CA . ASN A 1 191 ? -20.787 9.281 17.944 1.00 83.12 191 ASN A CA 1
ATOM 1460 C C . ASN A 1 191 ? -20.697 8.436 16.674 1.00 83.12 191 ASN A C 1
ATOM 1462 O O . ASN A 1 191 ? -21.360 8.710 15.678 1.00 83.12 191 ASN A O 1
ATOM 1466 N N . SER A 1 192 ? -19.892 7.375 16.729 1.00 84.19 192 SER A N 1
ATOM 1467 C CA . SER A 1 192 ? -19.705 6.423 15.628 1.00 84.19 192 SER A CA 1
ATOM 1468 C C . SER A 1 192 ? -20.341 5.072 15.985 1.00 84.19 192 SER A C 1
ATOM 1470 O O . SER A 1 192 ? -19.622 4.142 16.358 1.00 84.19 192 SER A O 1
ATOM 1472 N N . PRO A 1 193 ? -21.686 4.945 15.956 1.00 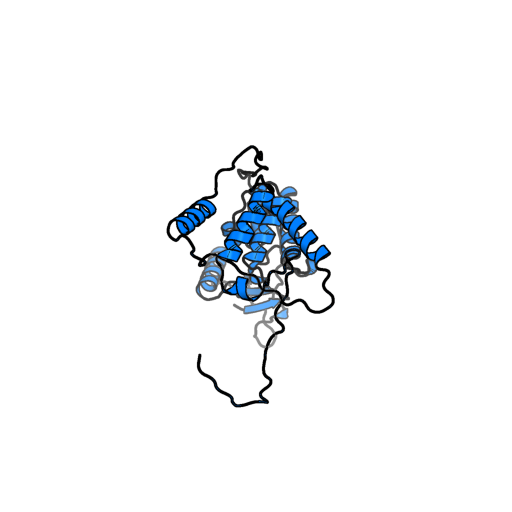84.56 193 PRO A N 1
ATOM 1473 C CA . PRO A 1 193 ? -22.355 3.704 16.322 1.00 84.56 193 PRO A CA 1
ATOM 1474 C C . PRO A 1 193 ? -22.058 2.604 15.297 1.00 84.56 193 PRO A C 1
ATOM 1476 O O . PRO A 1 193 ? -22.288 2.770 14.101 1.00 84.56 193 PRO A O 1
ATOM 1479 N N . LEU A 1 194 ? -21.599 1.450 15.780 1.00 83.69 194 LEU A N 1
ATOM 1480 C CA . LEU A 1 194 ? -21.486 0.228 14.989 1.00 83.69 194 LEU A CA 1
ATOM 1481 C C . LEU A 1 194 ? -22.616 -0.725 15.385 1.00 83.69 194 LEU A C 1
ATOM 1483 O O . LEU A 1 194 ? -22.724 -1.114 16.546 1.00 83.69 194 LEU A O 1
ATOM 1487 N N . ILE A 1 195 ? -23.441 -1.122 14.416 1.00 86.44 195 ILE A N 1
ATOM 1488 C CA . ILE A 1 195 ? -24.523 -2.092 14.616 1.00 86.44 195 ILE A CA 1
ATOM 1489 C C . ILE A 1 195 ? -24.173 -3.356 13.833 1.00 86.44 195 ILE A C 1
ATOM 1491 O O . ILE A 1 195 ? -23.978 -3.306 12.620 1.00 86.44 195 ILE A O 1
ATOM 1495 N N . LEU A 1 196 ? -24.091 -4.489 14.531 1.00 81.88 196 LEU A N 1
ATOM 1496 C CA . LEU A 1 196 ? -23.766 -5.788 13.945 1.00 81.88 196 LEU A CA 1
ATOM 1497 C C . LEU A 1 196 ? -24.944 -6.746 14.115 1.00 81.88 196 LEU A C 1
ATOM 1499 O O . LEU A 1 196 ? -25.451 -6.926 15.222 1.00 81.88 196 LEU A O 1
ATOM 1503 N N . LYS A 1 197 ? -25.348 -7.399 13.022 1.00 86.50 197 LYS A N 1
ATOM 1504 C CA . LYS A 1 197 ? -26.264 -8.540 13.065 1.00 86.50 197 LYS A CA 1
ATOM 1505 C C . LYS A 1 197 ? -25.435 -9.818 13.166 1.00 86.50 197 LYS A C 1
ATOM 1507 O O . LYS A 1 197 ? -24.629 -10.095 12.282 1.00 86.50 197 LYS A O 1
ATOM 1512 N N . LEU A 1 198 ? -25.630 -10.577 14.238 1.00 85.12 198 LEU A N 1
ATOM 1513 C CA . LEU A 1 198 ? -24.971 -11.864 14.461 1.00 85.12 198 LEU A CA 1
ATOM 1514 C C . LEU A 1 198 ? -25.998 -12.981 14.265 1.00 85.12 198 LEU A C 1
ATOM 1516 O O . LEU A 1 198 ? -27.102 -12.902 14.800 1.00 85.12 198 LEU A O 1
ATOM 1520 N N . GLU A 1 199 ? -25.641 -14.006 13.497 1.00 87.75 199 GLU A N 1
ATOM 1521 C CA . GLU A 1 199 ? -26.504 -15.155 13.212 1.00 87.75 199 GLU A CA 1
ATOM 1522 C C . GLU A 1 199 ? -25.887 -16.427 13.810 1.00 87.75 199 GLU A C 1
ATOM 1524 O O . GLU A 1 199 ? -24.680 -16.644 13.710 1.00 87.75 199 GLU A O 1
ATOM 1529 N N . GLY A 1 200 ? -26.713 -17.261 14.451 1.00 90.19 200 GLY A N 1
ATOM 1530 C CA . GLY A 1 200 ? -26.282 -18.486 15.135 1.00 90.19 200 GLY A CA 1
ATOM 1531 C C . GLY A 1 200 ? -26.235 -18.372 16.664 1.00 90.19 200 GLY A C 1
ATOM 1532 O O . GLY A 1 200 ? -26.793 -17.450 17.260 1.00 90.19 200 GLY A O 1
ATOM 1533 N N . SER A 1 201 ? -25.600 -19.349 17.318 1.00 89.00 201 SER A N 1
ATOM 1534 C CA . SER A 1 201 ? -25.450 -19.380 18.776 1.00 89.00 201 SER A CA 1
ATOM 1535 C C . SER A 1 201 ? -24.375 -18.394 19.236 1.00 89.00 201 SER A C 1
ATOM 1537 O O . SER A 1 201 ? -23.207 -18.541 18.878 1.00 89.00 201 SER A O 1
ATOM 1539 N N . LEU A 1 202 ? -24.759 -17.421 20.062 1.00 88.19 202 LEU A N 1
ATOM 1540 C CA . LEU A 1 202 ? -23.851 -16.432 20.634 1.00 88.19 202 LEU A CA 1
ATOM 1541 C C . LEU A 1 202 ? -23.621 -16.703 22.124 1.00 88.19 202 LEU A C 1
ATOM 1543 O O . LEU A 1 202 ? -24.547 -16.583 22.927 1.00 88.19 202 LEU A O 1
ATOM 1547 N N . ASP A 1 203 ? -22.373 -16.978 22.500 1.00 89.81 203 ASP A N 1
ATOM 1548 C CA . ASP A 1 203 ? -21.950 -16.934 23.899 1.00 89.81 203 ASP A CA 1
ATOM 1549 C C . ASP A 1 203 ? -21.672 -15.478 24.305 1.00 89.81 203 ASP A C 1
ATOM 1551 O O . ASP A 1 203 ? -20.690 -14.851 23.897 1.00 89.81 203 ASP A O 1
ATOM 1555 N N . ARG A 1 204 ? -22.575 -14.929 25.118 1.00 83.38 204 ARG A N 1
ATOM 1556 C CA . ARG A 1 204 ? -22.514 -13.543 25.594 1.00 83.38 204 ARG A CA 1
ATOM 1557 C C . ARG A 1 204 ? -21.352 -13.303 26.554 1.00 83.38 204 ARG A C 1
ATOM 1559 O O . ARG A 1 204 ? -20.773 -12.219 26.531 1.00 83.38 204 ARG A O 1
ATOM 1566 N N . ALA A 1 205 ? -21.013 -14.288 27.385 1.00 83.31 205 ALA A N 1
ATOM 1567 C CA . ALA A 1 205 ? -19.918 -14.163 28.338 1.00 83.31 205 ALA A CA 1
ATOM 1568 C C . ALA A 1 205 ? -18.578 -14.119 27.596 1.00 83.31 205 ALA A C 1
ATOM 1570 O O . ALA A 1 205 ? -17.726 -13.278 27.896 1.00 83.31 205 ALA A O 1
ATOM 1571 N N . LEU A 1 206 ? -18.432 -14.956 26.565 1.00 88.12 206 LEU A N 1
ATOM 1572 C CA . LEU A 1 206 ? -17.258 -14.944 25.700 1.00 88.12 206 LEU A CA 1
ATOM 1573 C C . LEU A 1 206 ? -17.133 -13.629 24.916 1.00 88.12 206 LEU A C 1
ATOM 1575 O O . LEU A 1 206 ? -16.045 -13.055 24.878 1.00 88.12 206 LEU A O 1
ATOM 1579 N N . LEU A 1 207 ? -18.229 -13.123 24.333 1.00 86.31 207 LEU A N 1
ATOM 1580 C CA . LEU A 1 207 ? -18.229 -11.836 23.625 1.00 86.31 207 LEU A CA 1
ATOM 1581 C C . LEU A 1 207 ? -17.822 -10.681 24.551 1.00 86.31 207 LEU A C 1
ATOM 1583 O O . LEU A 1 207 ? -16.958 -9.885 24.188 1.00 86.31 207 LEU A O 1
ATOM 1587 N N . SER A 1 208 ? -18.404 -10.617 25.752 1.00 84.56 208 SER A N 1
ATOM 1588 C CA . SER A 1 208 ? -18.069 -9.598 26.753 1.00 84.56 208 SER A CA 1
ATOM 1589 C C . SER A 1 208 ? -16.584 -9.655 27.131 1.00 84.56 208 SER A C 1
ATOM 1591 O O . SER A 1 208 ? -15.874 -8.654 27.053 1.00 84.56 208 SER A O 1
ATOM 1593 N N . SER A 1 209 ? -16.066 -10.856 27.411 1.00 83.56 209 SER A N 1
ATOM 1594 C CA . SER A 1 209 ? -14.648 -11.064 27.728 1.00 83.56 209 SER A CA 1
ATOM 1595 C C . SER A 1 209 ? -13.712 -10.669 26.576 1.00 83.56 209 SER A C 1
ATOM 1597 O O . SER A 1 209 ? -12.643 -10.091 26.798 1.00 83.56 209 SER A O 1
ATOM 1599 N N . ALA A 1 210 ? -14.113 -10.940 25.330 1.00 86.38 210 ALA A N 1
ATOM 1600 C CA . ALA A 1 210 ? -13.352 -10.562 24.144 1.00 86.38 210 ALA A CA 1
ATOM 1601 C C . ALA A 1 210 ? -13.292 -9.037 23.953 1.00 86.38 210 ALA A C 1
ATOM 1603 O O . ALA A 1 210 ? -12.212 -8.510 23.674 1.00 86.38 210 ALA A O 1
ATOM 1604 N N . LEU A 1 211 ? -14.41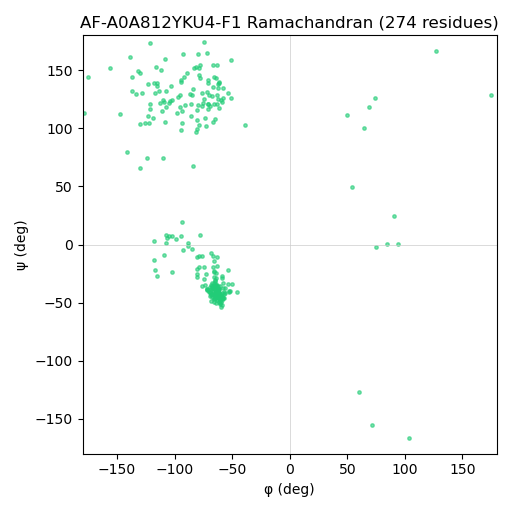4 -8.335 24.150 1.00 85.44 211 LEU A N 1
ATOM 1605 C CA . LEU A 1 211 ? -14.481 -6.871 24.098 1.00 85.44 211 LEU A CA 1
ATOM 1606 C C . LEU A 1 211 ? -13.653 -6.236 25.217 1.00 85.44 211 LEU A C 1
ATOM 1608 O O . LEU A 1 211 ? -12.828 -5.368 24.942 1.00 85.44 211 LEU A O 1
ATOM 1612 N N . ASP A 1 212 ? -13.775 -6.735 26.447 1.00 83.38 212 ASP A N 1
ATOM 1613 C CA . ASP A 1 212 ? -12.962 -6.299 27.585 1.00 83.38 212 ASP A CA 1
ATOM 1614 C C . ASP A 1 212 ? -11.464 -6.453 27.315 1.00 83.38 212 ASP A C 1
ATOM 1616 O O . ASP A 1 212 ? -10.654 -5.588 27.661 1.00 83.38 212 ASP A O 1
ATOM 1620 N N . ARG A 1 213 ? -11.067 -7.573 26.700 1.00 83.56 213 ARG A N 1
ATOM 1621 C CA . ARG A 1 213 ? -9.672 -7.813 26.326 1.00 83.56 213 ARG A CA 1
ATOM 1622 C C . ARG A 1 213 ? -9.205 -6.824 25.260 1.00 83.56 213 ARG A C 1
ATOM 1624 O O . ARG A 1 213 ? -8.129 -6.257 25.428 1.00 83.56 213 ARG A O 1
ATOM 1631 N N . ALA A 1 214 ? -10.002 -6.587 24.217 1.00 83.00 214 ALA A N 1
ATOM 1632 C CA . ALA A 1 214 ? -9.684 -5.603 23.183 1.00 83.00 214 ALA A CA 1
ATOM 1633 C C . ALA A 1 214 ? -9.561 -4.188 23.778 1.00 83.00 214 ALA A C 1
ATOM 1635 O O . ALA A 1 214 ? -8.585 -3.486 23.521 1.00 83.00 214 ALA A O 1
ATOM 1636 N N . MET A 1 215 ? -10.486 -3.800 24.659 1.00 81.38 215 MET A N 1
ATOM 1637 C CA . MET A 1 215 ? -10.430 -2.530 25.380 1.00 81.38 215 MET A CA 1
ATOM 1638 C C . MET A 1 215 ? -9.168 -2.411 26.233 1.00 81.38 215 MET A C 1
ATOM 1640 O O . MET A 1 215 ? -8.510 -1.377 26.200 1.00 81.38 215 MET A O 1
ATOM 1644 N N . ARG A 1 216 ? -8.787 -3.451 26.986 1.00 76.75 216 ARG A N 1
ATOM 1645 C CA . ARG A 1 216 ? -7.544 -3.431 27.777 1.00 76.75 216 ARG A CA 1
ATOM 1646 C C . ARG A 1 216 ? -6.302 -3.300 26.900 1.00 76.75 216 ARG A C 1
ATOM 1648 O O . ARG A 1 216 ? -5.413 -2.541 27.257 1.00 76.75 216 ARG A O 1
ATOM 1655 N N . GLN A 1 217 ? -6.263 -3.992 25.764 1.00 76.31 217 GLN A N 1
ATOM 1656 C CA . GLN A 1 217 ? -5.129 -3.956 24.841 1.00 76.31 217 GLN A CA 1
ATOM 1657 C C . GLN A 1 217 ? -4.964 -2.591 24.153 1.00 76.31 217 GLN A C 1
ATOM 1659 O O . GLN A 1 217 ? -3.837 -2.165 23.923 1.00 76.31 217 GLN A O 1
ATOM 1664 N N . HIS A 1 218 ? -6.063 -1.901 23.834 1.00 71.56 218 HIS A N 1
ATOM 1665 C CA . HIS A 1 218 ? -6.028 -0.659 23.051 1.00 71.56 218 HIS A CA 1
ATOM 1666 C C . HIS A 1 218 ? -6.186 0.630 23.877 1.00 71.56 218 HIS A C 1
ATOM 1668 O O . HIS A 1 218 ? -5.733 1.681 23.436 1.00 71.56 218 HIS A O 1
ATOM 1674 N N . LEU A 1 219 ? -6.804 0.576 25.066 1.00 61.78 219 LEU A N 1
ATOM 1675 C CA . LEU A 1 219 ? -7.088 1.750 25.914 1.00 61.78 219 LEU A CA 1
ATOM 1676 C C . LEU A 1 219 ? -6.199 1.845 27.161 1.00 61.78 219 LEU A C 1
ATOM 1678 O O . LEU A 1 219 ? -6.391 2.754 27.968 1.00 61.78 219 LEU A O 1
ATOM 1682 N N . GLN A 1 220 ? -5.264 0.910 27.365 1.00 51.88 220 GLN A N 1
ATOM 1683 C CA . GLN A 1 220 ? -4.349 0.924 28.516 1.00 51.88 220 GLN A CA 1
ATOM 1684 C C . GLN A 1 220 ? -3.620 2.267 28.740 1.00 51.88 220 GLN A C 1
ATOM 1686 O O . GLN A 1 220 ? -3.455 2.622 29.904 1.00 51.88 220 GLN A O 1
ATOM 1691 N N . PRO A 1 221 ? -3.250 3.049 27.703 1.00 54.47 221 PRO A N 1
ATOM 1692 C CA . PRO A 1 221 ? -2.580 4.336 27.909 1.00 54.47 221 PRO A CA 1
ATOM 1693 C C . PRO A 1 221 ? -3.492 5.507 28.315 1.00 54.47 221 PRO A C 1
ATOM 1695 O O . PRO A 1 221 ? -2.970 6.571 28.619 1.00 54.47 221 PRO A O 1
ATOM 1698 N N . LEU A 1 222 ? -4.826 5.373 28.263 1.00 52.50 222 LEU A N 1
ATOM 1699 C CA . LEU A 1 222 ? -5.733 6.538 28.283 1.00 52.50 222 LEU A CA 1
ATOM 1700 C C . LEU A 1 222 ? -6.686 6.614 29.479 1.00 52.50 222 LEU A C 1
ATOM 1702 O O . LEU A 1 222 ? -7.299 7.655 29.680 1.00 52.50 222 LEU A O 1
ATOM 1706 N N . VAL A 1 223 ? -6.853 5.545 30.262 1.00 50.53 223 VAL A N 1
ATOM 1707 C CA . VAL A 1 223 ? -7.806 5.549 31.385 1.00 50.53 223 VAL A CA 1
ATOM 1708 C C . VAL A 1 223 ? -7.280 4.662 32.507 1.00 50.53 223 VAL A C 1
ATOM 1710 O O . VAL A 1 223 ? -7.195 3.437 32.348 1.00 50.53 223 VAL A O 1
ATOM 1713 N N . SER A 1 224 ? -6.928 5.296 33.624 1.00 48.38 224 SER A N 1
ATOM 1714 C CA . SER A 1 224 ? -6.315 4.677 34.802 1.00 48.38 224 SER A CA 1
ATOM 1715 C C . SER A 1 224 ? -7.290 3.847 35.640 1.00 48.38 224 SER A C 1
ATOM 1717 O O . SER A 1 224 ? -6.830 2.967 36.364 1.00 48.38 224 SER A O 1
ATOM 1719 N N . ASP A 1 225 ? -8.609 4.045 35.515 1.00 50.31 225 ASP A N 1
ATOM 1720 C CA . ASP A 1 225 ? -9.577 3.370 36.383 1.00 50.31 225 ASP A CA 1
ATOM 1721 C C . ASP A 1 225 ? -10.700 2.635 35.625 1.00 50.31 225 ASP A C 1
ATOM 1723 O O . ASP A 1 225 ? -11.362 3.154 34.724 1.00 50.31 225 ASP A O 1
ATOM 1727 N N . LYS A 1 226 ? -10.928 1.373 36.000 1.00 45.72 226 LYS A N 1
ATOM 1728 C CA . LYS A 1 226 ? -11.977 0.507 35.440 1.00 45.72 226 LYS A CA 1
ATOM 1729 C C . LYS A 1 226 ? -13.375 1.036 35.789 1.00 45.72 226 LYS A C 1
ATOM 1731 O O . LYS A 1 226 ? -14.286 0.925 34.972 1.00 45.72 226 LYS A O 1
ATOM 1736 N N . CYS A 1 227 ? -13.517 1.650 36.965 1.00 43.38 227 CYS A N 1
ATOM 1737 C CA . CYS A 1 227 ? -14.776 2.217 37.454 1.00 43.38 227 CYS A CA 1
ATOM 1738 C C . CYS A 1 227 ? -15.242 3.408 36.591 1.00 43.38 227 CYS A C 1
ATOM 1740 O O . CYS A 1 227 ? -16.428 3.574 36.305 1.00 43.38 227 CYS A O 1
ATOM 1742 N N . GLU A 1 228 ? -14.291 4.195 36.089 1.00 51.38 228 GLU A N 1
ATOM 1743 C CA . GLU A 1 228 ? -14.555 5.366 35.250 1.00 51.38 228 GLU A CA 1
ATOM 1744 C C . GLU A 1 228 ? -14.969 4.981 33.819 1.00 51.38 228 GLU A C 1
ATOM 1746 O O . GLU A 1 228 ? -15.803 5.651 33.205 1.00 51.38 228 GLU A O 1
ATOM 1751 N N . LYS A 1 229 ? -14.479 3.836 33.314 1.00 50.00 229 LYS A N 1
ATOM 1752 C CA . LYS A 1 229 ? -14.904 3.256 32.025 1.00 50.00 229 LYS A CA 1
ATOM 1753 C C . LYS A 1 229 ? -16.360 2.818 32.053 1.00 50.00 229 LYS A C 1
ATOM 1755 O O . LYS A 1 229 ? -17.117 3.167 31.151 1.00 50.00 229 LYS A O 1
ATOM 1760 N N . GLU A 1 230 ? -16.750 2.064 33.079 1.00 48.50 230 GLU A N 1
ATOM 1761 C CA . GLU A 1 230 ? -18.131 1.597 33.231 1.00 48.50 230 GLU A CA 1
ATOM 1762 C C . GLU A 1 230 ? -19.076 2.793 33.377 1.00 48.50 230 GLU A C 1
ATOM 1764 O O . GLU A 1 230 ? -20.074 2.879 32.661 1.00 48.50 230 GLU A O 1
ATOM 1769 N N . LYS A 1 231 ? -18.711 3.780 34.203 1.00 47.06 231 LYS A N 1
ATOM 1770 C CA . LYS A 1 231 ? -19.499 5.000 34.387 1.00 47.06 231 LYS A CA 1
ATOM 1771 C C . LYS A 1 231 ? -19.661 5.800 33.090 1.00 47.06 231 LYS A C 1
ATOM 1773 O O . LYS A 1 231 ? -20.787 6.129 32.734 1.00 47.06 231 LYS A O 1
ATOM 1778 N N . THR A 1 232 ? -18.580 6.028 32.342 1.00 47.00 232 THR A N 1
ATOM 1779 C CA . THR A 1 232 ? -18.620 6.747 31.055 1.00 47.00 232 THR A CA 1
ATOM 1780 C C . THR A 1 232 ? -19.484 6.017 30.023 1.00 47.00 232 THR A C 1
ATOM 1782 O O . THR A 1 232 ? -20.289 6.642 29.335 1.00 47.00 232 THR A O 1
ATOM 1785 N N . ILE A 1 233 ? -19.388 4.684 29.941 1.00 49.72 233 ILE A N 1
ATOM 1786 C CA . ILE A 1 233 ? -20.244 3.877 29.056 1.00 49.72 233 ILE A CA 1
ATOM 1787 C C . ILE A 1 233 ? -21.717 4.035 29.452 1.00 49.72 233 ILE A C 1
ATOM 1789 O O . ILE A 1 233 ? -22.558 4.290 28.589 1.00 49.72 233 ILE A O 1
ATOM 1793 N N . PHE A 1 234 ? -22.044 3.941 30.744 1.00 48.16 234 PHE A N 1
ATOM 1794 C CA . PHE A 1 234 ? -23.418 4.110 31.219 1.00 48.16 234 PHE A CA 1
ATOM 1795 C C . PHE A 1 234 ? -23.941 5.542 31.055 1.00 48.16 234 PHE A C 1
ATOM 1797 O O . PHE A 1 234 ? -25.119 5.708 30.753 1.00 48.16 234 PHE A O 1
ATOM 1804 N N . GLU A 1 235 ? -23.101 6.568 31.177 1.00 49.38 235 GLU A N 1
ATOM 1805 C CA . GLU A 1 235 ? -23.476 7.965 30.930 1.00 49.38 235 GLU A CA 1
ATOM 1806 C C . GLU A 1 235 ? -23.745 8.236 29.444 1.00 49.38 235 GLU A C 1
ATOM 1808 O O . GLU A 1 235 ? -24.737 8.885 29.105 1.00 49.38 235 GLU A O 1
ATOM 1813 N N . VAL A 1 236 ? -22.928 7.681 28.542 1.00 49.91 236 VAL A N 1
ATOM 1814 C CA . VAL A 1 236 ? -23.168 7.752 27.092 1.00 49.91 236 VAL A CA 1
ATOM 1815 C C . VAL A 1 236 ? -24.467 7.030 26.729 1.00 49.91 236 VAL A C 1
ATOM 1817 O O . VAL A 1 236 ? -25.295 7.590 26.007 1.00 49.91 236 VAL A O 1
ATOM 1820 N N . LEU A 1 237 ? -24.701 5.833 27.277 1.00 47.62 237 LEU A N 1
ATOM 1821 C CA . LEU A 1 237 ? -25.938 5.071 27.069 1.00 47.62 237 LEU A CA 1
ATOM 1822 C C . LEU A 1 237 ? -27.165 5.790 27.643 1.00 47.62 237 LEU A C 1
ATOM 1824 O O . LEU A 1 237 ? -28.214 5.839 27.002 1.00 47.62 237 LEU A O 1
ATOM 1828 N N . ALA A 1 238 ? -27.032 6.402 28.821 1.00 50.09 238 ALA A N 1
ATOM 1829 C CA . ALA A 1 238 ? -28.097 7.165 29.453 1.00 50.09 238 ALA A CA 1
ATOM 1830 C C . ALA A 1 238 ? -28.460 8.431 28.671 1.00 50.09 238 ALA A C 1
ATOM 1832 O O . ALA A 1 238 ? -29.556 8.932 28.868 1.00 50.09 238 ALA A O 1
ATOM 1833 N N . ARG A 1 239 ? -27.606 8.949 27.784 1.00 48.88 239 ARG A N 1
ATOM 1834 C CA . ARG A 1 239 ? -27.899 10.139 26.965 1.00 48.88 239 ARG A CA 1
ATOM 1835 C C . ARG A 1 239 ? -28.500 9.816 25.588 1.00 48.88 239 ARG A C 1
ATOM 1837 O O . ARG A 1 239 ? -28.871 10.741 24.878 1.00 48.88 239 ARG A O 1
ATOM 1844 N N . HIS A 1 240 ? -28.623 8.538 25.209 1.00 47.09 240 HIS A N 1
ATOM 1845 C CA . HIS A 1 240 ? -28.999 8.135 23.846 1.00 47.09 240 HIS A CA 1
ATOM 1846 C C . HIS A 1 240 ? -30.309 7.340 23.776 1.00 47.09 240 HIS A C 1
ATOM 1848 O O . HIS A 1 240 ? -30.349 6.153 24.095 1.00 47.09 240 HIS A O 1
ATOM 1854 N N . ASP A 1 241 ? -31.366 7.960 23.244 1.00 42.38 241 ASP A N 1
ATOM 1855 C CA . ASP A 1 241 ? -32.698 7.343 23.109 1.00 42.38 241 ASP A CA 1
ATOM 1856 C C . ASP A 1 241 ? -32.733 6.123 22.176 1.00 42.38 241 ASP A C 1
ATOM 1858 O O . ASP A 1 241 ? -33.421 5.140 22.454 1.00 42.38 241 ASP A O 1
ATOM 1862 N N . VAL A 1 242 ? -31.920 6.121 21.115 1.00 42.88 242 VAL A N 1
ATOM 1863 C CA . VAL A 1 242 ? -31.810 4.976 20.193 1.00 42.88 242 VAL A CA 1
ATOM 1864 C C . VAL A 1 242 ? -31.177 3.762 20.884 1.00 42.88 242 VAL A C 1
ATOM 1866 O O . VAL A 1 242 ? -31.622 2.635 20.673 1.00 42.88 242 VAL A O 1
ATOM 1869 N N . LEU A 1 243 ? -30.188 3.974 21.758 1.00 40.25 243 LEU A N 1
ATOM 1870 C CA . LEU A 1 243 ? -29.511 2.896 22.490 1.00 40.25 243 LEU A CA 1
ATOM 1871 C C . LEU A 1 243 ? -30.321 2.418 23.710 1.00 40.25 243 LEU A C 1
ATOM 1873 O O . LEU A 1 243 ? -30.250 1.240 24.056 1.00 40.25 243 LEU A O 1
ATOM 1877 N N . ARG A 1 244 ? -31.151 3.289 24.309 1.00 41.03 244 ARG A N 1
ATOM 1878 C CA . ARG A 1 244 ? -32.126 2.933 25.361 1.00 41.03 244 ARG A CA 1
ATOM 1879 C C . ARG A 1 244 ? -33.188 1.947 24.876 1.00 41.03 244 ARG A C 1
ATOM 1881 O O . ARG A 1 244 ? -33.596 1.073 25.633 1.00 41.03 244 ARG A O 1
ATOM 1888 N N . SER A 1 245 ? -33.617 2.062 23.618 1.00 40.09 245 SER A N 1
ATOM 1889 C CA . SER A 1 245 ? -34.730 1.270 23.067 1.00 40.09 245 SER A CA 1
ATOM 1890 C C . SER A 1 245 ? -34.493 -0.250 23.020 1.00 40.09 245 SER A C 1
ATOM 1892 O O . SER A 1 245 ? -35.442 -1.006 22.811 1.00 40.09 245 SER A O 1
ATOM 1894 N N . ASN A 1 246 ? -33.255 -0.701 23.262 1.00 42.94 246 ASN A N 1
ATOM 1895 C CA . ASN A 1 246 ? -32.857 -2.106 23.181 1.00 42.94 246 ASN A CA 1
ATOM 1896 C C . ASN A 1 246 ? -32.365 -2.707 24.504 1.00 42.94 246 ASN A C 1
ATOM 1898 O O . ASN A 1 246 ? -31.939 -3.856 24.493 1.00 42.94 246 ASN A O 1
ATOM 1902 N N . LEU A 1 247 ? -32.391 -1.970 25.621 1.00 40.38 247 LEU A N 1
ATOM 1903 C CA . LEU A 1 247 ? -31.894 -2.452 26.915 1.00 40.38 247 LEU A CA 1
ATOM 1904 C C . LEU A 1 247 ? -32.940 -2.216 28.011 1.00 40.38 247 LEU A C 1
ATOM 1906 O O . LEU A 1 247 ? -33.108 -1.096 28.485 1.00 40.38 247 LEU A O 1
ATOM 1910 N N . LEU A 1 248 ? -33.637 -3.277 28.425 1.00 44.88 248 LEU A N 1
ATOM 1911 C CA . LEU A 1 248 ? -34.532 -3.255 29.586 1.00 44.88 248 LEU A CA 1
ATOM 1912 C C . LEU A 1 248 ? -33.794 -3.746 30.836 1.00 44.88 248 LEU A C 1
ATOM 1914 O O . LEU A 1 248 ? -32.981 -4.664 30.772 1.00 44.88 248 LEU A O 1
ATOM 1918 N N . ARG A 1 249 ? -34.071 -3.109 31.974 1.00 41.09 249 ARG A N 1
ATOM 1919 C CA . ARG A 1 249 ? -33.463 -3.404 33.277 1.00 41.09 249 ARG A CA 1
ATOM 1920 C C . ARG A 1 249 ? -34.387 -4.347 34.054 1.00 41.09 249 ARG A C 1
ATOM 1922 O O . ARG A 1 249 ? -35.561 -4.019 34.185 1.00 41.09 249 ARG A O 1
ATOM 1929 N N . ASP A 1 250 ? -33.866 -5.457 34.573 1.00 45.53 250 ASP A N 1
ATOM 1930 C CA . ASP A 1 250 ? -34.595 -6.334 35.505 1.00 45.53 250 ASP A CA 1
ATOM 1931 C C . ASP A 1 250 ? -34.026 -6.211 36.933 1.00 45.53 250 ASP A C 1
ATOM 1933 O O . ASP A 1 250 ? -32.905 -5.723 37.123 1.00 45.53 250 ASP A O 1
ATOM 1937 N N . SER A 1 251 ? -34.814 -6.603 37.938 1.00 41.88 251 SER A N 1
ATOM 1938 C CA . SER A 1 251 ? -34.580 -6.363 39.369 1.00 41.88 251 SER A CA 1
ATOM 1939 C C . SER A 1 251 ? -33.353 -7.064 39.963 1.00 41.88 251 SER A C 1
ATOM 1941 O O . SER A 1 251 ? -32.894 -6.634 41.019 1.00 41.88 251 SER A O 1
ATOM 1943 N N . ASP A 1 252 ? -32.763 -8.043 39.271 1.00 45.41 252 ASP A N 1
ATOM 1944 C CA . ASP A 1 252 ? -31.621 -8.832 39.768 1.00 45.41 252 ASP A CA 1
ATOM 1945 C C . ASP A 1 252 ? -30.271 -8.501 39.092 1.00 45.41 252 ASP A C 1
ATOM 1947 O O . ASP A 1 252 ? -29.264 -9.169 39.331 1.00 45.41 252 ASP A O 1
ATOM 1951 N N . GLY A 1 253 ? -30.207 -7.450 38.266 1.00 47.50 253 GLY A N 1
ATOM 1952 C CA . GLY A 1 253 ? -28.989 -7.029 37.561 1.00 47.50 253 GLY A CA 1
ATOM 1953 C C . GLY A 1 253 ? -29.175 -6.886 36.048 1.00 47.50 253 GLY A C 1
ATOM 1954 O O . GLY A 1 253 ? -30.186 -7.2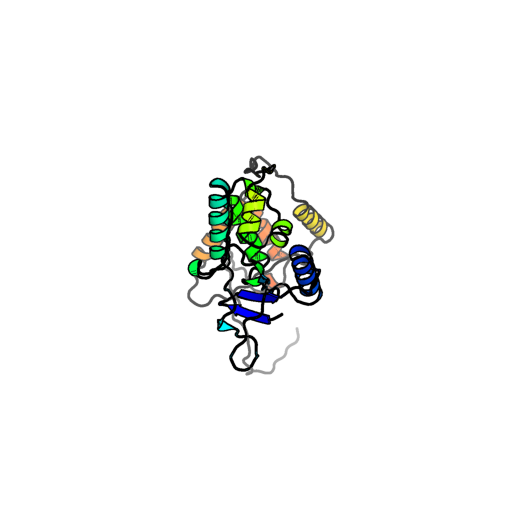82 35.474 1.00 47.50 253 GLY A O 1
ATOM 1955 N N . THR A 1 254 ? -28.208 -6.245 35.384 1.00 42.91 254 THR A N 1
ATOM 1956 C CA . THR A 1 254 ? -28.319 -5.799 33.984 1.00 42.91 254 THR A CA 1
ATOM 1957 C C . THR A 1 254 ? -28.394 -6.973 32.997 1.00 42.91 254 THR A C 1
ATOM 1959 O O . THR A 1 254 ? -27.374 -7.581 32.675 1.00 42.91 254 THR A O 1
ATOM 1962 N N . VAL A 1 255 ? -29.579 -7.254 32.445 1.00 41.34 255 VAL A N 1
ATOM 1963 C CA . VAL A 1 255 ? -29.761 -8.198 31.328 1.00 41.34 255 VAL A CA 1
ATOM 1964 C C . VAL A 1 255 ? -29.992 -7.430 30.023 1.00 41.34 255 VAL A C 1
ATOM 1966 O O . VAL A 1 255 ? -30.923 -6.646 29.901 1.00 41.34 255 VAL A O 1
ATOM 1969 N N . LEU A 1 256 ? -29.155 -7.676 29.009 1.00 41.97 256 LEU A N 1
ATOM 1970 C CA . LEU A 1 256 ? -29.323 -7.118 27.660 1.00 41.97 256 LEU A CA 1
ATOM 1971 C C . LEU A 1 256 ? -30.347 -7.972 26.871 1.00 41.97 256 LEU A C 1
ATOM 1973 O O . LEU A 1 256 ? -29.974 -9.007 26.307 1.00 41.97 256 LEU A O 1
ATOM 1977 N N . GLN A 1 257 ? -31.622 -7.581 26.807 1.00 38.72 257 GLN A N 1
ATOM 1978 C CA . GLN A 1 257 ? -32.609 -8.224 25.919 1.00 38.72 257 GLN A CA 1
ATOM 1979 C C . GLN A 1 257 ? -32.793 -7.431 24.621 1.00 38.72 257 GLN A C 1
ATOM 1981 O O . GLN A 1 257 ? -33.341 -6.336 24.632 1.00 38.72 257 GLN A O 1
ATOM 1986 N N . ALA A 1 258 ? -32.381 -8.010 23.490 1.00 34.91 258 ALA A N 1
ATOM 1987 C CA . ALA A 1 258 ? -32.707 -7.472 22.173 1.00 34.91 258 ALA A CA 1
ATOM 1988 C C . ALA A 1 258 ? -34.207 -7.667 21.894 1.00 34.91 258 ALA A C 1
ATOM 1990 O O . ALA A 1 258 ? -34.710 -8.786 22.022 1.00 34.91 258 ALA A O 1
ATOM 1991 N N . ARG A 1 259 ? -34.914 -6.600 21.499 1.00 35.56 259 ARG A N 1
ATOM 1992 C CA . ARG A 1 259 ? -36.298 -6.701 21.014 1.00 35.56 259 ARG A CA 1
ATOM 1993 C C . ARG A 1 259 ? -36.347 -7.640 19.797 1.00 35.56 259 ARG A C 1
ATOM 1995 O O . ARG A 1 259 ? -35.515 -7.483 18.900 1.00 35.56 259 ARG A O 1
ATOM 2002 N N . PRO A 1 260 ? -37.302 -8.583 19.711 1.00 33.03 260 PRO A N 1
ATOM 2003 C CA . PRO A 1 260 ? -37.565 -9.248 18.445 1.00 33.03 260 PRO A CA 1
ATOM 2004 C C . PRO A 1 260 ? -38.026 -8.194 17.433 1.00 33.03 260 PRO A C 1
ATOM 2006 O O . PRO A 1 260 ? -38.816 -7.307 17.757 1.00 33.03 260 PRO A O 1
ATOM 2009 N N . ALA A 1 261 ? -37.468 -8.256 16.225 1.00 33.88 261 ALA A N 1
ATOM 2010 C CA . ALA A 1 261 ? -37.782 -7.326 15.153 1.00 33.88 261 ALA A CA 1
ATOM 2011 C C . ALA A 1 261 ? -39.251 -7.495 14.741 1.00 33.88 261 ALA A C 1
ATOM 2013 O O . ALA A 1 261 ? -39.615 -8.492 14.121 1.00 33.88 261 ALA A O 1
ATOM 2014 N N . GLU A 1 262 ? -40.095 -6.523 15.078 1.00 34.44 262 GLU A N 1
ATOM 2015 C CA . GLU A 1 262 ? -41.436 -6.430 14.513 1.00 34.44 262 GLU A CA 1
ATOM 2016 C C . GLU A 1 262 ? -41.316 -5.969 13.055 1.00 34.44 262 GLU A C 1
ATOM 2018 O O . GLU A 1 262 ? -41.080 -4.797 12.753 1.00 34.44 262 GLU A O 1
ATOM 2023 N N . HIS A 1 263 ? -41.452 -6.917 12.131 1.00 32.03 263 HIS A N 1
ATOM 2024 C CA . HIS A 1 263 ? -42.000 -6.645 10.811 1.00 32.03 263 HIS A CA 1
ATOM 2025 C C . HIS A 1 263 ? -43.212 -7.550 10.598 1.00 32.03 263 HIS A C 1
ATOM 2027 O O . HIS A 1 263 ? -43.088 -8.744 10.354 1.00 32.03 263 HIS A O 1
ATOM 2033 N N . ASP A 1 264 ? -44.362 -6.895 10.718 1.00 33.41 264 ASP A N 1
ATOM 2034 C CA . ASP A 1 264 ? -45.619 -7.155 10.026 1.00 33.41 264 ASP A CA 1
ATOM 2035 C C . ASP A 1 264 ? -46.346 -8.487 10.298 1.00 33.41 264 ASP A C 1
ATOM 2037 O O . ASP A 1 264 ? -46.091 -9.528 9.695 1.00 33.41 264 ASP A O 1
ATOM 2041 N N . ALA A 1 265 ? -47.368 -8.406 11.150 1.00 28.91 265 ALA A N 1
ATOM 2042 C CA . ALA A 1 265 ? -48.525 -9.288 11.081 1.00 28.91 265 ALA A CA 1
ATOM 2043 C C . ALA A 1 265 ? -49.785 -8.479 11.397 1.00 28.91 265 ALA A C 1
ATOM 2045 O O . ALA A 1 265 ? -50.345 -8.508 12.491 1.00 28.91 265 ALA A O 1
ATOM 2046 N N . SER A 1 266 ? -50.241 -7.746 10.387 1.00 31.70 266 SER A N 1
ATOM 2047 C CA . SER A 1 266 ? -51.659 -7.478 10.180 1.00 31.70 266 SER A CA 1
ATOM 2048 C C . SER A 1 266 ? -52.514 -8.722 10.494 1.00 31.70 266 SER A C 1
ATOM 2050 O O . SER A 1 266 ? -52.578 -9.656 9.698 1.00 31.70 266 SER A O 1
ATOM 2052 N N . LYS A 1 267 ? -53.168 -8.743 11.667 1.00 29.72 267 LYS A N 1
ATOM 2053 C CA . LYS A 1 267 ? -54.504 -9.323 11.932 1.00 29.72 267 LYS A CA 1
ATOM 2054 C C . LYS A 1 267 ? -54.859 -9.278 13.427 1.00 29.72 267 LYS A C 1
ATOM 2056 O O . LYS A 1 267 ? -54.154 -9.846 14.247 1.00 29.72 267 LYS A O 1
ATOM 2061 N N . ALA A 1 268 ? -56.053 -8.730 13.683 1.00 26.06 268 ALA A N 1
ATOM 2062 C CA . ALA A 1 268 ? -56.865 -8.774 14.910 1.00 26.06 268 ALA A CA 1
ATOM 2063 C C . ALA A 1 268 ? -56.362 -7.901 16.086 1.00 26.06 268 ALA A C 1
ATOM 2065 O O . ALA A 1 268 ? -55.234 -8.029 16.517 1.00 26.06 268 ALA A O 1
ATOM 2066 N N . CYS A 1 269 ? -57.133 -7.003 16.700 1.00 24.28 269 CYS A N 1
ATOM 2067 C CA . CYS A 1 269 ? -58.572 -6.781 16.675 1.00 24.28 269 CYS A CA 1
ATOM 2068 C C . CYS A 1 269 ? -58.885 -5.321 17.055 1.00 24.28 269 CYS A C 1
ATOM 2070 O O . CYS A 1 269 ? -58.144 -4.669 17.786 1.00 24.28 269 CYS A O 1
ATOM 2072 N N . ILE A 1 270 ? -60.004 -4.840 16.528 1.00 26.84 270 ILE A N 1
ATOM 2073 C CA . ILE A 1 270 ? -60.622 -3.534 16.741 1.00 26.84 270 ILE A CA 1
ATOM 2074 C C . ILE A 1 270 ? -61.380 -3.517 18.091 1.00 26.84 270 ILE A C 1
ATOM 2076 O O . ILE A 1 270 ? -62.012 -4.507 18.443 1.00 26.84 270 ILE A O 1
ATOM 2080 N N . CYS A 1 271 ? -61.373 -2.351 18.755 1.00 26.34 271 CYS A N 1
ATOM 2081 C CA . CYS A 1 271 ? -62.297 -1.849 19.798 1.00 26.34 271 CYS A CA 1
ATOM 2082 C C . CYS A 1 271 ? -62.334 -2.487 21.207 1.00 26.34 271 CYS A C 1
ATOM 2084 O O . CYS A 1 271 ? -62.808 -3.600 21.399 1.00 26.34 271 CYS A O 1
ATOM 2086 N N . ASN A 1 272 ? -62.011 -1.677 22.230 1.00 25.94 272 ASN A N 1
ATOM 2087 C CA . ASN A 1 272 ? -62.981 -1.008 23.133 1.00 25.94 272 ASN A CA 1
ATOM 2088 C C . ASN A 1 272 ? -62.210 -0.131 24.150 1.00 25.94 272 ASN A C 1
ATOM 2090 O O . ASN A 1 272 ? -61.312 -0.615 24.823 1.00 25.94 272 ASN A O 1
ATOM 2094 N N . HIS A 1 273 ? -62.336 1.202 24.099 1.00 26.98 273 HIS A N 1
ATOM 2095 C CA . HIS A 1 273 ? -63.152 2.023 25.017 1.00 26.98 273 HIS A CA 1
ATOM 2096 C C . HIS A 1 273 ? -62.921 1.748 26.513 1.00 26.98 273 HIS A C 1
ATOM 2098 O O . HIS A 1 273 ? -63.409 0.745 27.022 1.00 26.98 273 HIS A O 1
ATOM 2104 N N . LEU A 1 274 ? -62.334 2.712 27.234 1.00 23.58 274 LEU A N 1
ATOM 2105 C CA . LEU A 1 274 ? -63.076 3.537 28.198 1.00 23.58 274 LEU A CA 1
ATOM 2106 C C . LEU A 1 274 ? -62.207 4.652 28.802 1.00 23.58 274 LEU A C 1
ATOM 2108 O O . LEU A 1 274 ? -61.011 4.502 29.019 1.00 23.58 274 LEU A O 1
ATOM 2112 N N . HIS A 1 275 ? -62.886 5.776 29.019 1.00 30.77 275 HIS A N 1
ATOM 2113 C CA . HIS A 1 275 ? -62.518 6.897 29.873 1.00 30.77 275 HIS A CA 1
ATOM 2114 C C . HIS A 1 275 ? -62.132 6.478 31.306 1.00 30.77 275 HIS A C 1
ATOM 2116 O O . HIS A 1 275 ? -62.671 5.495 31.814 1.00 30.77 275 HIS A O 1
ATOM 2122 N N . ALA A 1 276 ? -61.380 7.394 31.938 1.00 32.16 276 ALA A N 1
ATOM 2123 C CA . ALA A 1 276 ? -60.954 7.514 33.342 1.00 32.16 276 ALA A CA 1
ATOM 2124 C C . ALA A 1 276 ? -59.586 6.901 33.674 1.00 32.16 276 ALA A C 1
ATOM 2126 O O . ALA A 1 276 ? -59.454 5.661 33.673 1.00 32.16 276 ALA A O 1
#

InterPro domains:
  IPR009081 Phosphopantetheine binding ACP domain [PF00550] (88-150)
  IPR009081 Phosphopantetheine binding ACP domain [PS50075] (76-154)
  IPR023213 Chloramphenicol acetyltransferase-like domain superfamily [G3DSA:3.30.559.10] (159-220)
  IPR036736 ACP-like superfamily [G3DSA:1.10.1200.10] (81-156)
  IPR036736 ACP-like superfamily [SSF47336] (88-150)
  IPR045851 AMP-binding enzyme domain superfamily [G3DSA:3.30.300.30] (2-80)

Secondary structure (DSSP, 8-state):
-EEEEETTEEEEEE-PPTT--HHHHHHHHHHHHHHHS-GGGPPEEEE-SS--B-TTSSB-TTSSPPPP------HHHHHHHHHHHHHHHHHHT--GGG--TT--TTTTT--HHHHHHHHHHHHHH-GGGGG--HHHHHHS-SHHHHHHHHTS-------PPPP--SPPPPPHHHHHHHHHHHHTTT--TT---------S---HHHHHHHHHHHHHHHHTTT-S-HHHHHHHHHHHHHT-HHHHTT---BTTB----PPP----------------

Sequence (276 aa):
AVALVHGDRLIGYFSTLQGVEEGEAVAQCIDKTRQRLPRYMWPELVHVKEWPRGRTGKVDRKALPVPTICVQATDLQLLDLVGCFWQICQVLRRDPAVTSVRSDFFTLGGTSLKAAALLSALRAQVPEAAALQFEELYAHPDAASLAQLLSGSREVLVLGPAPVEGLLPASLGQEHMLILQELHEGSSAYNSPLILKLEGSLDRALLSSALDRAMRQHLQPLVSDKCEKEKTIFEVLARHDVLRSNLLRDSDGTVLQARPAEHDASKACICNHLHA

Radius of gyration: 31.12 Å; Cα contacts (8 Å, |Δi|>4): 205; chains: 1; bounding box: 89×43×87 Å